Protein AF-0000000074023729 (afdb_homodimer)

Foldseek 3Di:
DQLVVVLVVVVVVVVVVCVVVVVVNVVVVVVVCVQQDQDPDGNLVSLLVQLLVCLLVVPLNSLLVSLLSNVVSPDDLVNLLVSLVVSCVVRNPSSNVSSVVSSVSNVNND/DQLVVVLVVVVVVVVVVCVVVVVVNVVVVVVVCVQQDQDPDGNLVSLLVQLLVCLLVVPLNSLLVSLLSNVVSPDDLVNLLVSLVVSCVVRNPSSNVSSVVSSVSNVNND

Nearest PDB structures (foldseek):
  5dik-assembly1_A  TM=9.816E-01  e=1.320E-07  Legionella pneumophila
  1vke-assembly1_A  TM=8.824E-01  e=2.904E-04  Thermotoga maritima MSB8
  1p8c-assembly1_A  TM=9.110E-01  e=5.658E-04  Thermotoga maritima
  2qeu-assembly1_B  TM=9.217E-01  e=1.160E-03  Paraburkholderia xenovorans LB400
  2af7-assembly1_A  TM=8.864E-01  e=5.993E-03  Methanothermobacter thermautotrophicus

Organism: NCBI:txid1655543

InterPro domains:
  IPR003779 Alkyl hydroperoxide reductase AhpD/CMD-like [PF02627] (23-104)
  IPR004675 Alkylhydroperoxidase AhpD core [TIGR00778] (39-84)
  IPR029032 AhpD-like [G3DSA:1.20.1290.10] (1-110)
  IPR029032 AhpD-like [SSF69118] (3-106)

Sequence (220 aa):
MDWKETLAHTGSILKPMRAEQADTAKGFGALHNAALAEGAVSTKHKELIALAIGISKQCNDCIGFHVKAAIRAGATRDEIAETVNVVVLMNGGPGYMYGAKAMEAYDQLSMDWKETLAHTGSILKPMRAEQADTAKGFGALHNAALAEGAVSTKHKELIALAIGISKQCNDCIGFHVKAAIRAGATRDEIAETVNVVVLMNGGPGYMYGAKAMEAYDQLS

Structure (mmCIF, N/CA/C/O backbone):
data_AF-0000000074023729-model_v1
#
loop_
_entity.id
_entity.type
_entity.pdbx_description
1 polymer 'Carboxymuconolactone decarboxylase family protein'
#
loop_
_atom_site.group_PDB
_atom_site.id
_atom_site.type_symbol
_atom_site.label_atom_id
_atom_site.label_alt_id
_atom_site.label_comp_id
_atom_site.label_asym_id
_atom_site.label_entity_id
_atom_site.label_seq_id
_atom_site.pdbx_PDB_ins_code
_atom_site.Cartn_x
_atom_site.Cartn_y
_atom_site.Cartn_z
_atom_site.occupancy
_atom_site.B_iso_or_equiv
_atom_site.auth_seq_id
_atom_site.auth_comp_id
_atom_site.auth_asym_id
_atom_site.auth_atom_id
_atom_site.pdbx_PDB_model_num
ATOM 1 N N . MET A 1 1 ? -14.281 -13.922 -11.523 1 88.88 1 MET A N 1
ATOM 2 C CA . MET A 1 1 ? -13.023 -14.43 -12.062 1 88.88 1 MET A CA 1
ATOM 3 C C . MET A 1 1 ? -12.625 -15.727 -11.375 1 88.88 1 MET A C 1
ATOM 5 O O . MET A 1 1 ? -12.914 -15.922 -10.195 1 88.88 1 MET A O 1
ATOM 9 N N . ASP A 1 2 ? -12.07 -16.656 -12.18 1 97.44 2 ASP A N 1
ATOM 10 C CA . ASP A 1 2 ? -11.445 -17.844 -11.586 1 97.44 2 ASP A CA 1
ATOM 11 C C . ASP A 1 2 ? -10 -17.562 -11.195 1 97.44 2 ASP A C 1
ATOM 13 O O . ASP A 1 2 ? -9.102 -17.641 -12.039 1 97.44 2 ASP A O 1
ATOM 17 N N . TRP A 1 3 ? -9.75 -17.359 -9.906 1 98.06 3 TRP A N 1
ATOM 18 C CA . TRP A 1 3 ? -8.445 -16.891 -9.453 1 98.06 3 TRP A CA 1
ATOM 19 C C . TRP A 1 3 ? -7.41 -18.016 -9.531 1 98.06 3 TRP A C 1
ATOM 21 O O . TRP A 1 3 ? -6.234 -17.75 -9.805 1 98.06 3 TRP A O 1
ATOM 31 N N . LYS A 1 4 ? -7.762 -19.203 -9.305 1 97.81 4 LYS A N 1
ATOM 32 C CA . LYS A 1 4 ? -6.844 -20.328 -9.406 1 97.81 4 LYS A CA 1
ATOM 33 C C . LYS A 1 4 ? -6.34 -20.5 -10.836 1 97.81 4 LYS A C 1
ATOM 35 O O . LYS A 1 4 ? -5.137 -20.656 -11.062 1 97.81 4 LYS A O 1
ATOM 40 N N . GLU A 1 5 ? -7.293 -20.453 -11.656 1 97.06 5 GLU A N 1
ATOM 41 C CA . GLU A 1 5 ? -6.93 -20.578 -13.062 1 97.06 5 GLU A CA 1
ATOM 42 C C . GLU A 1 5 ? -6.09 -19.375 -13.523 1 97.06 5 GLU A C 1
ATOM 44 O O . GLU A 1 5 ? -5.129 -19.547 -14.273 1 97.06 5 GLU A O 1
ATOM 49 N N . THR A 1 6 ? -6.496 -18.234 -13.172 1 96.75 6 THR A N 1
ATOM 50 C CA . THR A 1 6 ? -5.781 -17.031 -13.547 1 96.75 6 THR A CA 1
ATOM 51 C C . THR A 1 6 ? -4.332 -17.078 -13.07 1 96.75 6 THR A C 1
ATOM 53 O O . THR A 1 6 ? -3.408 -16.797 -13.836 1 96.75 6 THR A O 1
ATOM 56 N N . LEU A 1 7 ? -4.082 -17.469 -11.828 1 97.31 7 LEU A N 1
ATOM 57 C CA . LEU A 1 7 ? -2.729 -17.531 -11.281 1 97.31 7 LEU A CA 1
ATOM 58 C C . LEU A 1 7 ? -1.912 -18.625 -11.953 1 97.31 7 LEU A C 1
ATOM 60 O O . LEU A 1 7 ? -0.715 -18.453 -12.195 1 97.31 7 LEU A O 1
ATOM 64 N N . ALA A 1 8 ? -2.594 -19.672 -12.273 1 97.5 8 ALA A N 1
ATOM 65 C CA . ALA A 1 8 ? -1.917 -20.75 -13 1 97.5 8 ALA A CA 1
ATOM 66 C C . ALA A 1 8 ? -1.473 -20.281 -14.383 1 97.5 8 ALA A C 1
ATOM 68 O O . ALA A 1 8 ? -0.359 -20.578 -14.82 1 97.5 8 ALA A O 1
ATOM 69 N N . HIS A 1 9 ? -2.396 -19.609 -15.039 1 97.88 9 HIS A N 1
ATOM 70 C CA . HIS A 1 9 ? -2.072 -19.094 -16.359 1 97.88 9 HIS A CA 1
ATOM 71 C C . HIS A 1 9 ? -0.925 -18.094 -16.297 1 97.88 9 HIS A C 1
ATOM 73 O O . HIS A 1 9 ? 0.013 -18.156 -17.094 1 97.88 9 HIS A O 1
ATOM 79 N N . THR A 1 10 ? -0.983 -17.188 -15.359 1 97.62 10 THR A N 1
ATOM 80 C CA . THR A 1 10 ? 0.087 -16.203 -15.195 1 97.62 10 THR A CA 1
ATOM 81 C C . THR A 1 10 ? 1.418 -16.906 -14.922 1 97.62 10 THR A C 1
ATOM 83 O O . THR A 1 10 ? 2.443 -16.531 -15.5 1 97.62 10 THR A O 1
ATOM 86 N N . GLY A 1 11 ? 1.389 -17.922 -14.062 1 97.06 11 GLY A N 1
ATOM 87 C CA . GLY A 1 11 ? 2.594 -18.688 -13.805 1 97.06 11 GLY A CA 1
ATOM 88 C C . GLY A 1 11 ? 3.176 -19.328 -15.055 1 97.06 11 GLY A C 1
ATOM 89 O O . GLY A 1 11 ? 4.395 -19.344 -15.234 1 97.06 11 GLY A O 1
ATOM 90 N N . SER A 1 12 ? 2.342 -19.75 -15.906 1 97.62 12 SER A N 1
ATOM 91 C CA . SER A 1 12 ? 2.779 -20.453 -17.109 1 97.62 12 SER A CA 1
ATOM 92 C C . SER A 1 12 ? 3.439 -19.5 -18.094 1 97.62 12 SER A C 1
ATOM 94 O O . SER A 1 12 ? 4.316 -19.891 -18.859 1 97.62 12 SER A O 1
ATOM 96 N N . ILE A 1 13 ? 3.012 -18.25 -18.125 1 97.69 13 ILE A N 1
ATOM 97 C CA . ILE A 1 13 ? 3.586 -17.328 -19.078 1 97.69 13 ILE A CA 1
ATOM 98 C C . ILE A 1 13 ? 4.824 -16.656 -18.484 1 97.69 13 ILE A C 1
ATOM 100 O O . ILE A 1 13 ? 5.684 -16.156 -19.219 1 97.69 13 ILE A O 1
ATOM 104 N N . LEU A 1 14 ? 4.926 -16.672 -17.156 1 97.19 14 LEU A N 1
ATOM 105 C CA . LEU A 1 14 ? 6.102 -16.094 -16.516 1 97.19 14 LEU A CA 1
ATOM 106 C C . LEU A 1 14 ? 7.32 -16.984 -16.703 1 97.19 14 LEU A C 1
ATOM 108 O O . LEU A 1 14 ? 8.445 -16.5 -16.844 1 97.19 14 LEU A O 1
ATOM 112 N N . LYS A 1 15 ? 7.109 -18.234 -16.828 1 97 15 LYS A N 1
ATOM 113 C CA . LYS A 1 15 ? 8.211 -19.188 -16.875 1 97 15 LYS A CA 1
ATOM 114 C C . LYS A 1 15 ? 9.102 -18.938 -18.094 1 97 15 LYS A C 1
ATOM 116 O O . LYS A 1 15 ? 10.305 -18.719 -17.953 1 97 15 LYS A O 1
ATOM 121 N N . PRO A 1 16 ? 8.602 -18.953 -19.297 1 97.44 16 PRO A N 1
ATOM 122 C CA . PRO A 1 16 ? 9.469 -18.688 -20.438 1 97.44 16 PRO A CA 1
ATOM 123 C C . PRO A 1 16 ? 10.023 -17.266 -20.438 1 97.44 16 PRO A C 1
ATOM 125 O O . PRO A 1 16 ? 11.141 -17.031 -20.922 1 97.44 16 PRO A O 1
ATOM 128 N N . MET A 1 17 ? 9.305 -16.266 -19.922 1 97.31 17 MET A N 1
ATOM 129 C CA . MET A 1 17 ? 9.797 -14.898 -19.812 1 97.31 17 MET A CA 1
ATOM 130 C C . MET A 1 17 ? 11.031 -14.828 -18.922 1 97.31 17 MET A C 1
ATOM 132 O O . MET A 1 17 ? 12.023 -14.195 -19.281 1 97.31 17 MET A O 1
ATOM 136 N N . ARG A 1 18 ? 10.922 -15.477 -17.797 1 97.19 18 ARG A N 1
ATOM 137 C CA . ARG A 1 18 ? 12.039 -15.477 -16.859 1 97.19 18 ARG A CA 1
ATOM 138 C C . ARG A 1 18 ? 13.258 -16.172 -17.453 1 97.19 18 ARG A C 1
ATOM 140 O O . ARG A 1 18 ? 14.391 -15.742 -17.234 1 97.19 18 ARG A O 1
ATOM 147 N N . ALA A 1 19 ? 13 -17.219 -18.203 1 97.06 19 ALA A N 1
ATOM 148 C CA . ALA A 1 19 ? 14.094 -17.938 -18.859 1 97.06 19 ALA A CA 1
ATOM 149 C C . ALA A 1 19 ? 14.805 -17.047 -19.875 1 97.06 19 ALA A C 1
ATOM 151 O O . ALA A 1 19 ? 16.031 -17.125 -20.016 1 97.06 19 ALA A O 1
ATOM 152 N N . GLU A 1 20 ? 14.086 -16.281 -20.516 1 97.81 20 GLU A N 1
ATOM 153 C CA . GLU A 1 20 ? 14.641 -15.422 -21.562 1 97.81 20 GLU A CA 1
ATOM 154 C C . GLU A 1 20 ? 15.391 -14.234 -20.953 1 97.81 20 GLU A C 1
ATOM 156 O O . GLU A 1 20 ? 16.219 -13.617 -21.625 1 97.81 20 GLU A O 1
ATOM 161 N N . GLN A 1 21 ? 15.078 -13.93 -19.797 1 97.69 21 GLN A N 1
ATOM 162 C CA . GLN A 1 21 ? 15.695 -12.812 -19.094 1 97.69 21 GLN A CA 1
ATOM 163 C C . GLN A 1 21 ? 16.234 -13.242 -17.734 1 97.69 21 GLN A C 1
ATOM 165 O O . GLN A 1 21 ? 15.906 -12.633 -16.719 1 97.69 21 GLN A O 1
ATOM 170 N N . ALA A 1 22 ? 17.109 -14.148 -17.719 1 97.5 22 ALA A N 1
ATOM 171 C CA . ALA A 1 22 ? 17.516 -14.898 -16.531 1 97.5 22 ALA A CA 1
ATOM 172 C C . ALA A 1 22 ? 18.141 -13.984 -15.492 1 97.5 22 ALA A C 1
ATOM 174 O O . ALA A 1 22 ? 17.844 -14.109 -14.297 1 97.5 22 ALA A O 1
ATOM 175 N N . ASP A 1 23 ? 18.859 -13.047 -15.984 1 97.81 23 ASP A N 1
ATOM 176 C CA . ASP A 1 23 ? 19.531 -12.172 -15.023 1 97.81 23 ASP A CA 1
ATOM 177 C C . ASP A 1 23 ? 18.531 -11.242 -14.336 1 97.81 23 ASP A C 1
ATOM 179 O O . ASP A 1 23 ? 18.594 -11.055 -13.117 1 97.81 23 ASP A O 1
ATOM 183 N N . THR A 1 24 ? 17.719 -10.656 -15.148 1 97.81 24 THR A N 1
ATOM 184 C CA . THR A 1 24 ? 16.688 -9.781 -14.594 1 97.81 24 THR A CA 1
ATOM 185 C C . THR A 1 24 ? 15.766 -10.562 -13.664 1 97.81 24 THR A C 1
ATOM 187 O O . THR A 1 24 ? 15.406 -10.078 -12.586 1 97.81 24 THR A O 1
ATOM 190 N N . ALA A 1 25 ? 15.43 -11.75 -14.023 1 97.88 25 ALA A N 1
ATOM 191 C CA . ALA A 1 25 ? 14.555 -12.594 -13.211 1 97.88 25 ALA A CA 1
ATOM 192 C C . ALA A 1 25 ? 15.211 -12.93 -11.875 1 97.88 25 ALA A C 1
ATOM 194 O O . ALA A 1 25 ? 14.547 -12.906 -10.828 1 97.88 25 ALA A O 1
ATOM 195 N N . LYS A 1 26 ? 16.422 -13.211 -11.914 1 97.94 26 LYS A N 1
ATOM 196 C CA . LYS A 1 26 ? 17.172 -13.5 -10.688 1 97.94 26 LYS A CA 1
ATOM 197 C C . LYS A 1 26 ? 17.203 -12.281 -9.766 1 97.94 26 LYS A C 1
ATOM 199 O O . LYS A 1 26 ? 17.016 -12.422 -8.555 1 97.94 26 LYS A O 1
ATOM 204 N N . GLY A 1 27 ? 17.5 -11.141 -10.312 1 98.31 27 GLY A N 1
ATOM 205 C CA . GLY A 1 27 ? 17.484 -9.914 -9.539 1 98.31 27 GLY A CA 1
ATOM 206 C C . GLY A 1 27 ? 16.125 -9.625 -8.906 1 98.31 27 GLY A C 1
ATOM 207 O O . GLY A 1 27 ? 16.047 -9.25 -7.738 1 98.31 27 GLY A O 1
ATOM 208 N N . PHE A 1 28 ? 15.086 -9.82 -9.719 1 98.12 28 PHE A N 1
ATOM 209 C CA . PHE A 1 28 ? 13.734 -9.594 -9.211 1 98.12 28 PHE A CA 1
ATOM 210 C C . PHE A 1 28 ? 13.406 -10.578 -8.094 1 98.12 28 PHE A C 1
ATOM 212 O O . PHE A 1 28 ? 12.789 -10.211 -7.098 1 98.12 28 PHE A O 1
ATOM 219 N N . GLY A 1 29 ? 13.742 -11.805 -8.273 1 98 29 GLY A N 1
ATOM 220 C CA . GLY A 1 29 ? 13.539 -12.812 -7.238 1 98 29 GLY A CA 1
ATOM 221 C C . GLY A 1 29 ? 14.25 -12.484 -5.938 1 98 29 GLY A C 1
ATOM 222 O O . GLY A 1 29 ? 13.672 -12.641 -4.855 1 98 29 GLY A O 1
ATOM 223 N N . ALA A 1 30 ? 15.453 -12.031 -6.051 1 98.5 30 ALA A N 1
ATOM 224 C CA . ALA A 1 30 ? 16.219 -11.641 -4.867 1 98.5 30 ALA A CA 1
ATOM 225 C C . ALA A 1 30 ? 15.57 -10.461 -4.152 1 98.5 30 ALA A C 1
ATOM 227 O O . ALA A 1 30 ? 15.484 -10.445 -2.922 1 98.5 30 ALA A O 1
ATOM 228 N N . LEU A 1 31 ? 15.133 -9.484 -4.914 1 98.62 31 LEU A N 1
ATOM 229 C CA . LEU A 1 31 ? 14.43 -8.328 -4.363 1 98.62 31 LEU A CA 1
ATOM 230 C C . LEU A 1 31 ? 13.148 -8.758 -3.662 1 98.62 31 LEU A C 1
ATOM 232 O O . LEU A 1 31 ? 1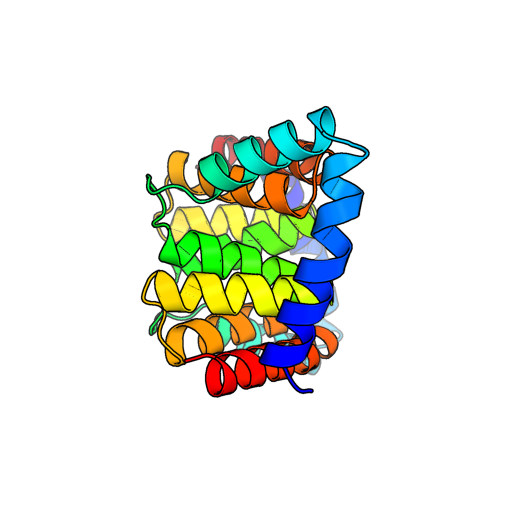2.859 -8.312 -2.549 1 98.62 31 LEU A O 1
ATOM 236 N N . HIS A 1 32 ? 12.414 -9.625 -4.316 1 98.75 32 HIS A N 1
ATOM 237 C CA . HIS A 1 32 ? 11.148 -10.125 -3.783 1 98.75 32 HIS A CA 1
ATOM 238 C C . HIS A 1 32 ? 11.352 -10.812 -2.438 1 98.75 32 HIS A C 1
ATOM 240 O O . HIS A 1 32 ? 10.664 -10.492 -1.464 1 98.75 32 HIS A O 1
ATOM 246 N N . ASN A 1 33 ? 12.328 -11.672 -2.361 1 98.5 33 ASN A N 1
ATOM 247 C CA . ASN A 1 33 ? 12.617 -12.414 -1.138 1 98.5 33 ASN A CA 1
ATOM 248 C C . ASN A 1 33 ? 13.07 -11.484 -0.015 1 98.5 33 ASN A C 1
ATOM 250 O O . ASN A 1 33 ? 12.617 -11.617 1.125 1 98.5 33 ASN A O 1
ATOM 254 N N . ALA A 1 34 ? 13.898 -10.57 -0.298 1 98.69 34 ALA A N 1
ATOM 255 C CA . ALA A 1 34 ? 14.43 -9.656 0.71 1 98.69 34 ALA A CA 1
ATOM 256 C C . ALA A 1 34 ? 13.352 -8.711 1.222 1 98.69 34 ALA A C 1
ATOM 258 O O . ALA A 1 34 ? 13.242 -8.477 2.428 1 98.69 34 ALA A O 1
ATOM 259 N N . ALA A 1 35 ? 12.531 -8.195 0.33 1 98.81 35 ALA A N 1
ATOM 260 C CA . ALA A 1 35 ? 11.539 -7.18 0.664 1 98.81 35 ALA A CA 1
ATOM 261 C C . ALA A 1 35 ? 10.43 -7.762 1.531 1 98.81 35 ALA A C 1
ATOM 263 O O . ALA A 1 35 ? 9.82 -7.051 2.336 1 98.81 35 ALA A O 1
ATOM 264 N N . LEU A 1 36 ? 10.203 -9.047 1.388 1 98.81 36 LEU A N 1
ATOM 265 C CA . LEU A 1 36 ? 9.039 -9.625 2.043 1 98.81 36 LEU A CA 1
ATOM 266 C C . LEU A 1 36 ? 9.453 -10.531 3.197 1 98.81 36 LEU A C 1
ATOM 268 O O . LEU A 1 36 ? 8.609 -11.133 3.855 1 98.81 36 LEU A O 1
ATOM 272 N N . ALA A 1 37 ? 10.773 -10.578 3.48 1 98.62 37 ALA A N 1
ATOM 273 C CA . ALA A 1 37 ? 11.281 -11.398 4.574 1 98.62 37 ALA A CA 1
ATOM 274 C C . ALA A 1 37 ? 10.867 -10.828 5.93 1 98.62 37 ALA A C 1
ATOM 276 O O . ALA A 1 37 ? 10.609 -9.633 6.047 1 98.62 37 ALA A O 1
ATOM 277 N N . GLU A 1 38 ? 10.82 -11.656 6.969 1 98.69 38 GLU A N 1
ATOM 278 C CA . GLU A 1 38 ? 10.547 -11.219 8.336 1 98.69 38 GLU A CA 1
ATOM 279 C C . GLU A 1 38 ? 11.562 -10.18 8.789 1 98.69 38 GLU A C 1
ATOM 281 O O . GLU A 1 38 ? 12.742 -10.258 8.445 1 98.69 38 GLU A O 1
ATOM 286 N N . GLY A 1 39 ? 11.117 -9.188 9.602 1 98.44 39 GLY A N 1
ATOM 287 C CA . GLY A 1 39 ? 11.938 -8.125 10.164 1 98.44 39 GLY A CA 1
ATOM 288 C C . GLY A 1 39 ? 11.188 -7.266 11.164 1 98.44 39 GLY A C 1
ATOM 289 O O . GLY A 1 39 ? 10.469 -7.781 12.023 1 98.44 39 GLY A O 1
ATOM 290 N N . ALA A 1 40 ? 11.438 -5.945 11.148 1 98.75 40 ALA A N 1
ATOM 291 C CA . ALA A 1 40 ? 10.695 -5.023 12 1 98.75 40 ALA A CA 1
ATOM 292 C C . ALA A 1 40 ? 9.203 -5.074 11.688 1 98.75 40 ALA A C 1
ATOM 294 O O . ALA A 1 40 ? 8.367 -4.812 12.562 1 98.75 40 ALA A O 1
ATOM 295 N N . VAL A 1 41 ? 8.898 -5.301 10.422 1 98.75 41 VAL A N 1
ATOM 296 C CA . VAL A 1 41 ? 7.551 -5.613 9.961 1 98.75 41 VAL A CA 1
ATOM 297 C C . VAL A 1 41 ? 7.453 -7.094 9.609 1 98.75 41 VAL A C 1
ATOM 299 O O . VAL A 1 41 ? 8.352 -7.645 8.969 1 98.75 41 VAL A O 1
ATOM 302 N N . SER A 1 42 ? 6.375 -7.738 10.008 1 98.88 42 SER A N 1
ATOM 303 C CA . SER A 1 42 ? 6.23 -9.172 9.75 1 98.88 42 SER A CA 1
ATOM 304 C C . SER A 1 42 ? 5.941 -9.438 8.281 1 98.88 42 SER A C 1
ATOM 306 O O . SER A 1 42 ? 5.422 -8.57 7.574 1 98.88 42 SER A O 1
ATOM 308 N N . THR A 1 43 ? 6.215 -10.688 7.855 1 98.94 43 THR A N 1
ATOM 309 C CA . THR A 1 43 ? 5.902 -11.102 6.488 1 98.94 43 THR A CA 1
ATOM 310 C C . THR A 1 43 ? 4.414 -10.914 6.199 1 98.94 43 THR A C 1
ATOM 312 O O . THR A 1 43 ? 4.039 -10.453 5.117 1 98.94 43 THR A O 1
ATOM 315 N N . LYS A 1 44 ? 3.57 -11.219 7.148 1 98.88 44 LYS A N 1
ATOM 316 C CA . LYS A 1 44 ? 2.129 -11.055 6.98 1 98.88 44 LYS A CA 1
ATOM 317 C C . LYS A 1 44 ? 1.774 -9.602 6.652 1 98.88 44 LYS A C 1
ATOM 319 O O . LYS A 1 44 ? 1.064 -9.344 5.68 1 98.88 44 LYS A O 1
ATOM 324 N N . HIS A 1 45 ? 2.314 -8.695 7.387 1 98.94 45 HIS A N 1
ATOM 325 C CA . HIS A 1 45 ? 1.98 -7.293 7.195 1 98.94 45 HIS A CA 1
ATOM 326 C C . HIS A 1 45 ? 2.621 -6.742 5.926 1 98.94 45 H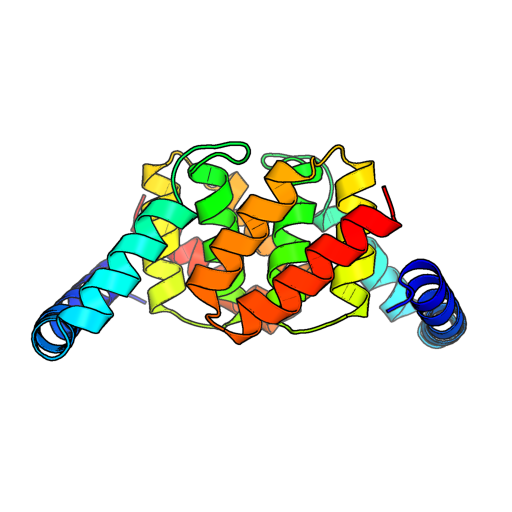IS A C 1
ATOM 328 O O . HIS A 1 45 ? 2.047 -5.879 5.258 1 98.94 45 HIS A O 1
ATOM 334 N N . LYS A 1 46 ? 3.777 -7.277 5.562 1 98.94 46 LYS A N 1
ATOM 335 C CA . LYS A 1 46 ? 4.395 -6.863 4.305 1 98.94 46 LYS A CA 1
ATOM 336 C C . LYS A 1 46 ? 3.568 -7.328 3.109 1 98.94 46 LYS A C 1
ATOM 338 O O . LYS A 1 46 ? 3.449 -6.613 2.113 1 98.94 46 LYS A O 1
ATOM 343 N N . GLU A 1 47 ? 3.012 -8.5 3.223 1 98.94 47 GLU A N 1
ATOM 344 C CA . GLU A 1 47 ? 2.148 -8.984 2.15 1 98.94 47 GLU A CA 1
ATOM 345 C C . GLU A 1 47 ? 0.864 -8.164 2.059 1 98.94 47 GLU A C 1
ATOM 347 O O . GLU A 1 47 ? 0.329 -7.961 0.967 1 98.94 47 GLU A O 1
ATOM 352 N N . LEU A 1 48 ? 0.357 -7.68 3.229 1 98.94 48 LEU A N 1
ATOM 353 C CA . LEU A 1 48 ? -0.802 -6.793 3.201 1 98.94 48 LEU A CA 1
ATOM 354 C C . LEU A 1 48 ? -0.459 -5.469 2.529 1 98.94 48 LEU A C 1
ATOM 356 O O . LEU A 1 48 ? -1.28 -4.906 1.8 1 98.94 48 LEU A O 1
ATOM 360 N N . ILE A 1 49 ? 0.777 -4.969 2.727 1 99 49 ILE A N 1
ATOM 361 C CA . ILE A 1 49 ? 1.229 -3.75 2.066 1 99 49 ILE A CA 1
ATOM 362 C C . ILE A 1 49 ? 1.314 -3.979 0.559 1 99 49 ILE A C 1
ATOM 364 O O . ILE A 1 49 ? 0.805 -3.176 -0.227 1 99 49 ILE A O 1
ATOM 368 N N . ALA A 1 50 ? 1.907 -5.094 0.137 1 98.94 50 ALA A N 1
ATOM 369 C CA . ALA A 1 50 ? 2.025 -5.414 -1.282 1 98.94 50 ALA A CA 1
ATOM 370 C C . ALA A 1 50 ? 0.651 -5.57 -1.927 1 98.94 50 ALA A C 1
ATOM 372 O O . ALA A 1 50 ? 0.428 -5.102 -3.047 1 98.94 50 ALA A O 1
ATOM 373 N N . LEU A 1 51 ? -0.248 -6.203 -1.227 1 98.94 51 LEU A N 1
ATOM 374 C CA . LEU A 1 51 ? -1.617 -6.371 -1.704 1 98.94 51 LEU A CA 1
ATOM 375 C C . LEU A 1 51 ? -2.287 -5.016 -1.914 1 98.94 51 LEU A C 1
ATOM 377 O O . LEU A 1 51 ? -2.916 -4.785 -2.949 1 98.94 51 LEU A O 1
ATOM 381 N N . ALA A 1 52 ? -2.131 -4.148 -0.917 1 98.94 52 ALA A N 1
ATOM 382 C CA . ALA A 1 52 ? -2.734 -2.82 -1.02 1 98.94 52 ALA A CA 1
ATOM 383 C C . ALA A 1 52 ? -2.221 -2.076 -2.248 1 98.94 52 ALA A C 1
ATOM 385 O O . ALA A 1 52 ? -2.992 -1.42 -2.953 1 98.94 52 ALA A O 1
ATOM 386 N N . ILE A 1 53 ? -0.909 -2.219 -2.451 1 98.94 53 ILE A N 1
ATOM 387 C CA . ILE A 1 53 ? -0.331 -1.581 -3.629 1 98.94 53 ILE A CA 1
ATOM 388 C C . ILE A 1 53 ? -0.872 -2.244 -4.895 1 98.94 53 ILE A C 1
ATOM 390 O O . ILE A 1 53 ? -1.198 -1.563 -5.867 1 98.94 53 ILE A O 1
ATOM 394 N N . GLY A 1 54 ? -1.015 -3.582 -4.926 1 98.88 54 GLY A N 1
ATOM 395 C CA . GLY A 1 54 ? -1.589 -4.289 -6.059 1 98.88 54 GLY A CA 1
ATOM 396 C C . GLY A 1 54 ? -3.002 -3.844 -6.387 1 98.88 54 GLY A C 1
ATOM 397 O O . GLY A 1 54 ? -3.344 -3.658 -7.555 1 98.88 54 GLY A O 1
ATOM 398 N N . ILE A 1 55 ? -3.822 -3.666 -5.352 1 98.88 55 ILE A N 1
ATOM 399 C CA . ILE A 1 55 ? -5.18 -3.172 -5.539 1 98.88 55 ILE A CA 1
ATOM 400 C C . ILE A 1 55 ? -5.141 -1.761 -6.125 1 98.88 55 ILE A C 1
ATOM 402 O O . ILE A 1 55 ? -5.871 -1.453 -7.066 1 98.88 55 ILE A O 1
ATOM 406 N N . SER A 1 56 ? -4.25 -0.951 -5.598 1 98.81 56 SER A N 1
ATOM 407 C CA . SER A 1 56 ? -4.148 0.445 -6.012 1 98.81 56 SER A CA 1
ATOM 408 C C . SER A 1 56 ? -3.707 0.56 -7.469 1 98.81 56 SER A C 1
ATOM 410 O O . SER A 1 56 ? -4.078 1.509 -8.164 1 98.81 56 SER A O 1
ATOM 412 N N . LYS A 1 57 ? -2.908 -0.407 -7.945 1 98.62 57 LYS A N 1
ATOM 413 C CA . LYS A 1 57 ? -2.412 -0.422 -9.32 1 98.62 57 LYS A CA 1
ATOM 414 C C . LYS A 1 57 ? -3.395 -1.126 -10.25 1 98.62 57 LYS A C 1
ATOM 416 O O . LYS A 1 57 ? -3.172 -1.192 -11.461 1 98.62 57 LYS A O 1
ATOM 421 N N . GLN A 1 58 ? -4.422 -1.693 -9.672 1 98.56 58 GLN A N 1
ATOM 422 C CA . GLN A 1 58 ? -5.441 -2.412 -10.43 1 98.56 58 GLN A CA 1
ATOM 423 C C . GLN A 1 58 ? -4.828 -3.553 -11.234 1 98.56 58 GLN A C 1
ATOM 425 O O . GLN A 1 58 ? -5.137 -3.725 -12.414 1 98.56 58 GLN A O 1
ATOM 430 N N . CYS A 1 59 ? -3.871 -4.238 -10.633 1 98.12 59 CYS A N 1
ATOM 431 C CA . CYS A 1 59 ? -3.172 -5.387 -11.203 1 98.12 59 CYS A CA 1
ATOM 432 C C . CYS A 1 59 ? -3.746 -6.691 -10.664 1 98.12 59 CYS A C 1
ATOM 434 O O . CYS A 1 59 ? -3.41 -7.117 -9.562 1 98.12 59 CYS A O 1
ATOM 436 N N . ASN A 1 60 ? -4.508 -7.344 -11.523 1 97.81 60 ASN A N 1
ATOM 437 C CA . ASN A 1 60 ? -5.207 -8.547 -11.078 1 97.81 60 ASN A CA 1
ATOM 438 C C . ASN A 1 60 ? -4.234 -9.648 -10.68 1 97.81 60 ASN A C 1
ATOM 440 O O . ASN A 1 60 ? -4.445 -10.344 -9.688 1 97.81 60 ASN A O 1
ATOM 444 N N . ASP A 1 61 ? -3.236 -9.836 -11.43 1 98.31 61 ASP A N 1
ATOM 445 C CA . ASP A 1 61 ? -2.266 -10.883 -11.109 1 98.31 61 ASP A CA 1
ATOM 446 C C . ASP A 1 61 ? -1.572 -10.594 -9.781 1 98.31 61 ASP A C 1
ATOM 448 O O . ASP A 1 61 ? -1.377 -11.508 -8.969 1 98.31 61 ASP A O 1
ATOM 452 N N . CYS A 1 62 ? -1.21 -9.336 -9.539 1 98.69 62 CYS A N 1
ATOM 453 C CA . CYS A 1 62 ? -0.583 -8.977 -8.273 1 98.69 62 CYS A CA 1
ATOM 454 C C . CYS A 1 62 ? -1.525 -9.234 -7.102 1 98.69 62 CYS A C 1
ATOM 456 O O . CYS A 1 62 ? -1.105 -9.742 -6.059 1 98.69 62 CYS A O 1
ATOM 458 N N . ILE A 1 63 ? -2.811 -8.812 -7.328 1 98.81 63 ILE A N 1
ATOM 459 C CA . ILE A 1 63 ? -3.816 -9.047 -6.301 1 98.81 63 ILE A CA 1
ATOM 460 C C . ILE A 1 63 ? -3.877 -10.531 -5.965 1 98.81 63 ILE A C 1
ATOM 462 O O . ILE A 1 63 ? -3.793 -10.914 -4.797 1 98.81 63 ILE A O 1
ATOM 466 N N . GLY A 1 64 ? -3.943 -11.375 -6.969 1 98.62 64 GLY A N 1
ATOM 467 C CA . GLY A 1 64 ? -4.023 -12.812 -6.73 1 98.62 64 GLY A CA 1
ATOM 468 C C . GLY A 1 64 ? -2.807 -13.367 -6.016 1 98.62 64 GLY A C 1
ATOM 469 O O . GLY A 1 64 ? -2.939 -14.102 -5.035 1 98.62 64 GLY A O 1
ATOM 470 N N . PHE A 1 65 ? -1.646 -13.039 -6.461 1 98.62 65 PHE A N 1
ATOM 471 C CA . PHE A 1 65 ? -0.416 -13.578 -5.891 1 98.62 65 PHE A CA 1
ATOM 472 C C . PHE A 1 65 ? -0.24 -13.117 -4.449 1 98.62 65 PHE A C 1
ATOM 474 O O . PHE A 1 65 ? 0.126 -13.906 -3.578 1 98.62 65 PHE A O 1
ATOM 481 N N . HIS A 1 66 ? -0.521 -11.883 -4.164 1 98.88 66 HIS A N 1
ATOM 482 C CA . HIS A 1 66 ? -0.234 -11.367 -2.828 1 98.88 66 HIS A CA 1
ATOM 483 C C . HIS A 1 66 ? -1.343 -11.734 -1.848 1 98.88 66 HIS A C 1
ATOM 485 O O . HIS A 1 66 ? -1.1 -11.844 -0.644 1 98.88 66 HIS A O 1
ATOM 491 N N . VAL A 1 67 ? -2.553 -11.93 -2.342 1 98.88 67 VAL A N 1
ATOM 492 C CA . VAL A 1 67 ? -3.561 -12.531 -1.476 1 98.88 67 VAL A CA 1
ATOM 493 C C . VAL A 1 67 ? -3.125 -13.938 -1.068 1 98.88 67 VAL A C 1
ATOM 495 O O . VAL A 1 67 ? -3.166 -14.289 0.113 1 98.88 67 VAL A O 1
ATOM 498 N N . LYS A 1 68 ? -2.713 -14.75 -2.061 1 98.81 68 LYS A N 1
ATOM 499 C CA . LYS A 1 68 ? -2.262 -16.109 -1.787 1 98.81 68 LYS A CA 1
ATOM 500 C C . LYS A 1 68 ? -1.105 -16.125 -0.791 1 98.81 68 LYS A C 1
ATOM 502 O O . LYS A 1 68 ? -1.094 -16.922 0.148 1 98.81 68 LYS A O 1
ATOM 507 N N . ALA A 1 69 ? -0.184 -15.25 -0.992 1 98.81 69 ALA A N 1
ATOM 508 C CA . ALA A 1 69 ? 0.977 -15.164 -0.109 1 98.81 69 ALA A CA 1
ATOM 509 C C . ALA A 1 69 ? 0.573 -14.688 1.282 1 98.81 69 ALA A C 1
ATOM 511 O O . ALA A 1 69 ? 1.118 -15.148 2.287 1 98.81 69 ALA A O 1
ATOM 512 N N . ALA A 1 70 ? -0.345 -13.727 1.396 1 98.88 70 ALA A N 1
ATOM 513 C CA . ALA A 1 70 ? -0.839 -13.242 2.682 1 98.88 70 ALA A CA 1
ATOM 514 C C . ALA A 1 70 ? -1.516 -14.359 3.469 1 98.88 70 ALA A C 1
ATOM 516 O O . ALA A 1 70 ? -1.306 -14.492 4.68 1 98.88 70 ALA A O 1
ATOM 517 N N . ILE A 1 71 ? -2.314 -15.141 2.756 1 98.81 71 ILE A N 1
ATOM 518 C CA . ILE A 1 71 ? -2.971 -16.281 3.383 1 98.81 71 ILE A CA 1
ATOM 519 C C . ILE A 1 71 ? -1.921 -17.234 3.961 1 98.81 71 ILE A C 1
ATOM 521 O O . ILE A 1 71 ? -2.02 -17.641 5.121 1 98.81 71 ILE A O 1
ATOM 525 N N . ARG A 1 72 ? -0.938 -17.531 3.186 1 98.69 72 ARG A N 1
ATOM 526 C CA . ARG A 1 72 ? 0.126 -18.438 3.619 1 98.69 72 ARG A CA 1
ATOM 527 C C . ARG A 1 72 ? 0.845 -17.875 4.848 1 98.69 72 ARG A C 1
ATOM 529 O O . ARG A 1 72 ? 1.295 -18.641 5.703 1 98.69 72 ARG A O 1
ATOM 536 N N . ALA A 1 73 ? 0.89 -16.562 4.969 1 98.69 73 ALA A N 1
ATOM 537 C CA . ALA A 1 73 ? 1.581 -15.906 6.074 1 98.69 73 ALA A CA 1
ATOM 538 C C . ALA A 1 73 ? 0.668 -15.773 7.289 1 98.69 73 ALA A C 1
ATOM 540 O O . ALA A 1 73 ? 1.082 -15.25 8.328 1 98.69 73 ALA A O 1
ATOM 541 N N . GLY A 1 74 ? -0.619 -16.141 7.137 1 98.69 74 GLY A N 1
ATOM 542 C CA . GLY A 1 74 ? -1.511 -16.188 8.281 1 98.69 74 GLY A CA 1
ATOM 543 C C . GLY A 1 74 ? -2.518 -15.055 8.312 1 98.69 74 GLY A C 1
ATOM 544 O O . GLY A 1 74 ? -3.174 -14.828 9.328 1 98.69 74 GLY A O 1
ATOM 545 N N . ALA A 1 75 ? -2.613 -14.352 7.277 1 98.75 75 ALA A N 1
ATOM 546 C CA . ALA A 1 75 ? -3.578 -13.258 7.242 1 98.75 75 ALA A CA 1
ATOM 547 C C . ALA A 1 75 ? -5.008 -13.781 7.297 1 98.75 75 ALA A C 1
ATOM 549 O O . ALA A 1 75 ? -5.332 -14.789 6.66 1 98.75 75 ALA A O 1
ATOM 550 N N . THR A 1 76 ? -5.832 -13.07 8.07 1 98.81 76 THR A N 1
ATOM 551 C CA . THR A 1 76 ? -7.242 -13.43 8.164 1 98.81 76 THR A CA 1
ATOM 552 C C . THR A 1 76 ? -8.07 -12.641 7.16 1 98.81 76 THR A C 1
ATOM 554 O O . THR A 1 76 ? -7.598 -11.656 6.59 1 98.81 76 THR A O 1
ATOM 557 N N . ARG A 1 77 ? -9.32 -13.117 6.973 1 98.75 77 ARG A N 1
ATOM 558 C CA . ARG A 1 77 ? -10.227 -12.414 6.074 1 98.75 77 ARG A CA 1
ATOM 559 C C . ARG A 1 77 ? -10.461 -10.984 6.551 1 98.75 77 ARG A C 1
ATOM 561 O O . ARG A 1 77 ? -10.562 -10.062 5.734 1 98.75 77 ARG A O 1
ATOM 568 N N . ASP A 1 78 ? -10.539 -10.828 7.902 1 98.88 78 ASP A N 1
ATOM 569 C CA . ASP A 1 78 ? -10.75 -9.508 8.477 1 98.88 78 ASP A CA 1
ATOM 570 C C . ASP A 1 78 ? -9.562 -8.586 8.195 1 98.88 78 ASP A C 1
ATOM 572 O O . ASP A 1 78 ? -9.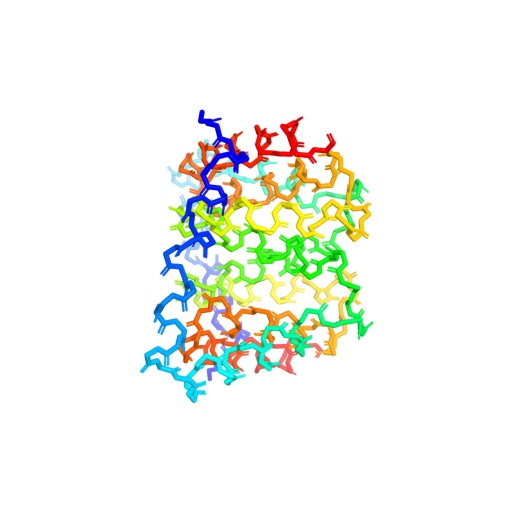734 -7.391 7.961 1 98.88 78 ASP A O 1
ATOM 576 N N . GLU A 1 79 ? -8.359 -9.117 8.242 1 98.94 79 GLU A N 1
ATOM 577 C CA . GLU A 1 79 ? -7.18 -8.305 7.957 1 98.94 79 GLU A CA 1
ATOM 578 C C . GLU A 1 79 ? -7.148 -7.879 6.492 1 98.94 79 GLU A C 1
ATOM 580 O O . GLU A 1 79 ? -6.773 -6.746 6.176 1 98.94 79 GLU A O 1
ATOM 585 N N . ILE A 1 80 ? -7.598 -8.75 5.574 1 98.94 80 ILE A N 1
ATOM 586 C CA . ILE A 1 80 ? -7.699 -8.391 4.164 1 98.94 80 ILE A CA 1
ATOM 587 C C . ILE A 1 80 ? -8.773 -7.316 3.98 1 98.94 80 ILE A C 1
ATOM 589 O O . ILE A 1 80 ? -8.555 -6.328 3.277 1 98.94 80 ILE A O 1
ATOM 593 N N . ALA A 1 81 ? -9.906 -7.5 4.676 1 98.88 81 ALA A N 1
ATOM 594 C CA . ALA A 1 81 ? -11.008 -6.543 4.566 1 98.88 81 ALA A CA 1
ATOM 595 C C . ALA A 1 81 ? -10.578 -5.16 5.047 1 98.88 81 ALA A C 1
ATOM 597 O O . ALA A 1 81 ? -10.898 -4.148 4.41 1 98.88 81 ALA A O 1
ATOM 598 N N . GLU A 1 82 ? -9.867 -5.121 6.129 1 98.94 82 GLU A N 1
ATOM 599 C CA . GLU A 1 82 ? -9.43 -3.834 6.66 1 98.94 82 GLU A CA 1
ATOM 600 C C . GLU A 1 82 ? -8.344 -3.215 5.785 1 98.94 82 GLU A C 1
ATOM 602 O O . GLU A 1 82 ? -8.266 -1.992 5.652 1 98.94 82 GLU A O 1
ATOM 607 N N . THR A 1 83 ? -7.48 -4.043 5.168 1 98.94 83 THR A N 1
ATOM 608 C CA . THR A 1 83 ? -6.543 -3.547 4.164 1 98.94 83 THR A CA 1
ATOM 609 C C . THR A 1 83 ? -7.289 -2.891 3.008 1 98.94 83 THR A C 1
ATOM 611 O O . THR A 1 83 ? -6.914 -1.809 2.553 1 98.94 83 THR A O 1
ATOM 614 N N . VAL A 1 84 ? -8.414 -3.48 2.572 1 98.94 84 VAL A N 1
ATOM 615 C 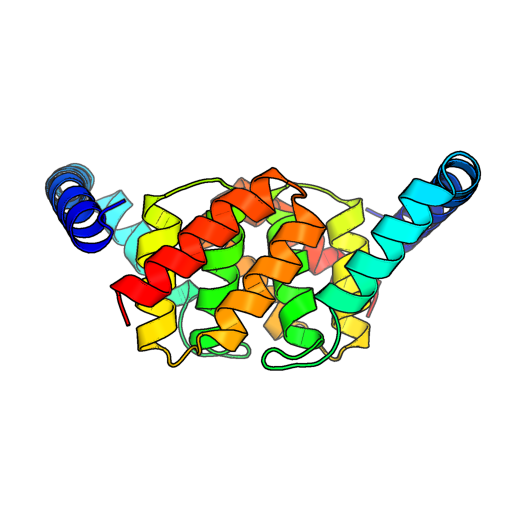CA . VAL A 1 84 ? -9.242 -2.941 1.498 1 98.94 84 VAL A CA 1
ATOM 616 C C . VAL A 1 84 ? -9.828 -1.597 1.921 1 98.94 84 VAL A C 1
ATOM 618 O O . VAL A 1 84 ? -9.883 -0.659 1.122 1 98.94 84 VAL A O 1
ATOM 621 N N . ASN A 1 85 ? -10.211 -1.484 3.221 1 98.88 85 ASN A N 1
ATOM 622 C CA . ASN A 1 85 ? -10.742 -0.216 3.705 1 98.88 85 ASN A CA 1
ATOM 623 C C . ASN A 1 85 ? -9.719 0.908 3.582 1 98.88 85 ASN A C 1
ATOM 625 O O . ASN A 1 85 ? -10.062 2.033 3.217 1 98.88 85 ASN A O 1
ATOM 629 N N . VAL A 1 86 ? -8.461 0.611 3.885 1 98.94 86 VAL A N 1
ATOM 630 C CA . VAL A 1 86 ? -7.418 1.619 3.744 1 98.94 86 VAL A CA 1
ATOM 631 C C . VAL A 1 86 ? -7.238 1.979 2.27 1 98.94 86 VAL A C 1
ATOM 633 O O . VAL A 1 86 ? -7.051 3.148 1.928 1 98.94 86 VAL A O 1
ATOM 636 N N . VAL A 1 87 ? -7.371 0.97 1.385 1 98.94 87 VAL A N 1
ATOM 637 C CA . VAL A 1 87 ? -7.242 1.22 -0.048 1 98.94 87 VAL A CA 1
ATOM 638 C C . VAL A 1 87 ? -8.398 2.104 -0.523 1 98.94 87 VAL A C 1
ATOM 640 O O . VAL A 1 87 ? -8.203 2.984 -1.364 1 98.94 87 VAL A O 1
ATOM 643 N N . VAL A 1 88 ? -9.594 1.882 -0.033 1 98.88 88 VAL A N 1
ATOM 644 C CA . VAL A 1 88 ? -10.75 2.693 -0.396 1 98.88 88 VAL A CA 1
ATOM 645 C C . VAL A 1 88 ? -10.516 4.145 0.02 1 98.88 88 VAL A C 1
ATOM 647 O O . VAL A 1 88 ? -10.805 5.07 -0.741 1 98.88 88 VAL A O 1
ATOM 650 N N . LEU A 1 89 ? -9.945 4.32 1.214 1 98.81 89 LEU A N 1
ATOM 651 C CA . LEU A 1 89 ? -9.594 5.66 1.671 1 98.81 89 LEU A CA 1
ATOM 652 C C . LEU A 1 89 ? -8.641 6.336 0.689 1 98.81 89 LEU A C 1
ATOM 654 O O . LEU A 1 89 ? -8.828 7.504 0.345 1 98.81 89 LEU A O 1
ATOM 658 N N . MET A 1 90 ? -7.695 5.602 0.197 1 98.75 90 MET A N 1
ATOM 659 C CA . MET A 1 90 ? -6.57 6.18 -0.535 1 98.75 90 MET A CA 1
ATOM 660 C C . MET A 1 90 ? -6.875 6.254 -2.027 1 98.75 90 MET A C 1
ATOM 662 O O . MET A 1 90 ? -6.266 7.043 -2.752 1 98.75 90 MET A O 1
ATOM 666 N N . ASN A 1 91 ? -7.887 5.375 -2.496 1 98.62 91 ASN A N 1
ATOM 667 C CA . ASN A 1 91 ? -8.062 5.258 -3.939 1 98.62 91 ASN A CA 1
ATOM 668 C C . ASN A 1 91 ? -9.523 5.453 -4.34 1 98.62 91 ASN A C 1
ATOM 670 O O . ASN A 1 91 ? -9.859 5.363 -5.523 1 98.62 91 ASN A O 1
ATOM 674 N N . GLY A 1 92 ? -10.461 5.605 -3.395 1 97.81 92 GLY A N 1
ATOM 675 C CA . GLY A 1 92 ? -11.859 5.848 -3.697 1 97.81 92 GLY A CA 1
ATOM 676 C C . GLY A 1 92 ? -12.547 4.66 -4.348 1 97.81 92 GLY A C 1
ATOM 677 O O . GLY A 1 92 ? -12.336 3.516 -3.941 1 97.81 92 GLY A O 1
ATOM 678 N N . GLY A 1 93 ? -13.43 4.945 -5.273 1 97.56 93 GLY A N 1
ATOM 679 C CA . GLY A 1 93 ? -14.266 3.957 -5.941 1 97.56 93 GLY A CA 1
ATOM 680 C C . GLY A 1 93 ? -13.469 2.846 -6.594 1 97.56 93 GLY A C 1
ATOM 681 O O . GLY A 1 93 ? -13.742 1.664 -6.375 1 97.56 93 GLY A O 1
ATOM 682 N N . PRO A 1 94 ? -12.461 3.232 -7.398 1 98.44 94 PRO A N 1
ATOM 683 C CA . PRO A 1 94 ? -11.641 2.178 -7.992 1 98.44 94 PRO A CA 1
ATOM 684 C C . PRO A 1 94 ? -11.016 1.258 -6.949 1 98.44 94 PRO A C 1
ATOM 686 O O . PRO A 1 94 ? -10.938 0.043 -7.156 1 98.44 94 PRO A O 1
ATOM 689 N N . GLY A 1 95 ? -10.578 1.832 -5.793 1 98.62 95 GLY A N 1
ATOM 690 C CA . GLY A 1 95 ? -10.078 1.004 -4.703 1 98.62 95 GLY A CA 1
ATOM 691 C C . GLY A 1 95 ? -11.125 0.044 -4.164 1 98.62 95 GLY A C 1
ATOM 692 O O . GLY A 1 95 ? -10.805 -1.097 -3.82 1 98.62 95 GLY A O 1
ATOM 693 N N . TYR A 1 96 ? -12.312 0.537 -4.156 1 98.5 96 TYR A N 1
ATOM 694 C CA . TYR A 1 96 ? -13.414 -0.301 -3.693 1 98.5 96 TYR A CA 1
ATOM 695 C C . TYR A 1 96 ? -13.633 -1.481 -4.629 1 98.5 96 TYR A C 1
ATOM 697 O O . TYR A 1 96 ? -13.711 -2.629 -4.188 1 98.5 96 TYR A O 1
ATOM 705 N N . MET A 1 97 ? -13.648 -1.239 -5.906 1 98.44 97 MET A N 1
ATOM 706 C CA . MET A 1 97 ? -13.938 -2.275 -6.895 1 98.44 97 MET A CA 1
ATOM 707 C C . MET A 1 97 ? -12.828 -3.324 -6.922 1 98.44 97 MET A C 1
ATOM 709 O O . MET A 1 97 ? -13.109 -4.523 -6.895 1 98.44 97 MET A O 1
ATOM 713 N N . TYR A 1 98 ? -11.656 -2.91 -6.898 1 98.62 98 TYR A N 1
ATOM 714 C CA . TYR A 1 98 ? -10.547 -3.861 -6.934 1 98.62 98 TYR A CA 1
ATOM 715 C C . TYR A 1 98 ? -10.336 -4.504 -5.57 1 98.62 98 TYR A C 1
ATOM 717 O O . TYR A 1 98 ? -9.805 -5.613 -5.473 1 98.62 98 TYR A O 1
ATOM 725 N N . GLY A 1 99 ? -10.742 -3.793 -4.512 1 98.81 99 GLY A N 1
ATOM 726 C CA . GLY A 1 99 ? -10.797 -4.43 -3.205 1 98.81 99 GLY A CA 1
ATOM 727 C C . GLY A 1 99 ? -11.773 -5.586 -3.141 1 98.81 99 GLY A C 1
ATOM 728 O O . GLY A 1 99 ? -11.5 -6.605 -2.508 1 98.81 99 GLY A O 1
ATOM 729 N N . ALA A 1 100 ? -12.891 -5.367 -3.82 1 98.69 100 ALA A N 1
ATOM 730 C CA . ALA A 1 100 ? -13.859 -6.449 -3.898 1 98.69 100 ALA A CA 1
ATOM 731 C C . ALA A 1 100 ? -13.266 -7.68 -4.574 1 98.69 100 ALA A C 1
ATOM 733 O O . ALA A 1 100 ? -13.531 -8.812 -4.168 1 98.69 100 ALA A O 1
ATOM 734 N N . LYS A 1 101 ? -12.453 -7.477 -5.566 1 98.75 101 LYS A N 1
ATOM 735 C CA . LYS A 1 101 ? -11.766 -8.578 -6.234 1 98.75 101 LYS A CA 1
ATOM 736 C C . LYS A 1 101 ? -10.797 -9.273 -5.289 1 98.75 101 LYS A C 1
ATOM 738 O O . LYS A 1 101 ? -10.656 -10.5 -5.328 1 98.75 101 LYS A O 1
ATOM 743 N N . ALA A 1 102 ? -10.141 -8.5 -4.469 1 98.81 102 ALA A N 1
ATOM 744 C CA . ALA A 1 102 ? -9.227 -9.086 -3.49 1 98.81 102 ALA A CA 1
ATOM 745 C C . ALA A 1 102 ? -9.977 -9.969 -2.5 1 98.81 102 ALA A C 1
ATOM 747 O O . ALA A 1 102 ? -9.484 -11.039 -2.121 1 98.81 102 ALA A O 1
ATOM 748 N N . MET A 1 103 ? -11.148 -9.469 -2.133 1 98.81 103 MET A N 1
ATOM 749 C CA . MET A 1 103 ? -11.961 -10.281 -1.225 1 98.81 103 MET A CA 1
ATOM 750 C C . MET A 1 103 ? -12.383 -11.586 -1.892 1 98.81 103 MET A C 1
ATOM 752 O O . MET A 1 103 ? -12.367 -12.648 -1.265 1 98.81 103 MET A O 1
ATOM 756 N N . GLU A 1 104 ? -12.742 -11.5 -3.148 1 98.81 104 GLU A N 1
ATOM 757 C CA . GLU A 1 104 ? -13.094 -12.695 -3.908 1 98.81 104 GLU A CA 1
ATOM 758 C C . GLU A 1 104 ? -11.906 -13.656 -4.012 1 98.81 104 GLU A C 1
ATOM 760 O O . GLU A 1 104 ? -12.062 -14.867 -3.854 1 98.81 104 GLU A O 1
ATOM 765 N N . ALA A 1 105 ? -10.773 -13.117 -4.258 1 98.81 105 ALA A N 1
ATOM 766 C CA . ALA A 1 105 ? -9.555 -13.93 -4.336 1 98.81 105 ALA A CA 1
ATOM 767 C C . ALA A 1 105 ? -9.305 -14.664 -3.023 1 98.81 105 ALA A C 1
ATOM 769 O O . ALA A 1 105 ? -9 -15.859 -3.023 1 98.81 105 ALA A O 1
ATOM 770 N N . TYR A 1 106 ? -9.422 -13.969 -1.918 1 98.88 106 TYR A N 1
ATOM 771 C CA . TYR A 1 106 ? -9.242 -14.602 -0.617 1 98.88 106 TYR A CA 1
ATOM 772 C C . TYR A 1 106 ? -10.18 -15.789 -0.457 1 98.88 106 TYR A C 1
ATOM 774 O O . TYR A 1 106 ? -9.758 -16.859 -0.025 1 98.88 106 TYR A O 1
ATOM 782 N N . ASP A 1 107 ? -11.43 -15.539 -0.758 1 98.62 107 ASP A N 1
ATOM 783 C CA . ASP A 1 107 ? -12.453 -16.562 -0.55 1 98.62 107 ASP A CA 1
ATOM 784 C C . ASP A 1 107 ? -12.18 -17.797 -1.419 1 98.62 107 ASP A C 1
ATOM 786 O O . ASP A 1 107 ? -12.461 -18.922 -1.011 1 98.62 107 ASP A O 1
ATOM 790 N N . GLN A 1 108 ? -11.641 -17.578 -2.572 1 98.56 108 GLN A N 1
ATOM 791 C CA . GLN A 1 108 ? -11.391 -18.688 -3.492 1 98.56 108 GLN A CA 1
ATOM 792 C C . GLN A 1 108 ? -10.094 -19.406 -3.145 1 98.56 108 GLN A C 1
ATOM 794 O O . GLN A 1 108 ? -9.977 -20.609 -3.355 1 98.56 108 GLN A O 1
ATOM 799 N N . LEU A 1 109 ? -9.188 -18.734 -2.51 1 98.25 109 LEU A N 1
ATOM 800 C CA . LEU A 1 109 ? -7.844 -19.281 -2.396 1 98.25 109 LEU A CA 1
ATOM 801 C C . LEU A 1 109 ? -7.578 -19.781 -0.98 1 98.25 109 LEU A C 1
ATOM 803 O O . LEU A 1 109 ? -6.57 -20.438 -0.729 1 98.25 109 LEU A O 1
ATOM 807 N N . SER A 1 110 ? -8.414 -19.438 -0.045 1 96.88 110 SER A N 1
ATOM 808 C CA . SER A 1 110 ? -8.203 -19.844 1.34 1 96.88 110 SER A CA 1
ATOM 809 C C . SER A 1 110 ? -8.742 -21.25 1.591 1 96.88 110 SER A C 1
ATOM 811 O O . SER A 1 110 ? -9.617 -21.719 0.869 1 96.88 110 SER A O 1
ATOM 813 N N . MET B 1 1 ? 13.461 18.812 0.768 1 88.88 1 MET B N 1
ATOM 814 C CA . MET B 1 1 ? 12.172 19.438 1.026 1 88.88 1 MET B CA 1
ATOM 815 C C . MET B 1 1 ? 11.992 19.734 2.514 1 88.88 1 MET B C 1
ATOM 817 O O . MET B 1 1 ? 12.5 18.984 3.357 1 88.88 1 MET B O 1
ATOM 821 N N . ASP B 1 2 ? 11.375 20.906 2.809 1 97.44 2 ASP B N 1
ATOM 822 C CA . ASP B 1 2 ? 10.961 21.156 4.184 1 97.44 2 ASP B CA 1
ATOM 823 C C . ASP B 1 2 ? 9.586 20.578 4.469 1 97.44 2 ASP B C 1
ATOM 825 O O . ASP B 1 2 ? 8.562 21.188 4.145 1 97.44 2 ASP B O 1
ATOM 829 N N . TRP B 1 3 ? 9.539 19.438 5.16 1 98 3 TRP B N 1
ATOM 830 C CA . TRP B 1 3 ? 8.305 18.688 5.316 1 98 3 TRP B CA 1
ATOM 831 C C . TRP B 1 3 ? 7.359 19.375 6.289 1 98 3 TRP B C 1
ATOM 833 O O . TRP B 1 3 ? 6.137 19.328 6.125 1 98 3 TRP B O 1
ATOM 843 N N . LYS B 1 4 ? 7.844 20 7.273 1 97.75 4 LYS B N 1
ATOM 844 C CA . LYS B 1 4 ? 7.012 20.734 8.227 1 97.75 4 LYS B CA 1
ATOM 845 C C . LYS B 1 4 ? 6.285 21.891 7.539 1 97.75 4 LYS B C 1
ATOM 847 O O . LYS B 1 4 ? 5.078 22.062 7.715 1 97.75 4 LYS B O 1
ATOM 852 N N . GLU B 1 5 ? 7.078 22.562 6.824 1 97.06 5 GLU B N 1
ATOM 853 C CA . GLU B 1 5 ? 6.488 23.688 6.098 1 97.06 5 GLU B CA 1
ATOM 854 C C . GLU B 1 5 ? 5.492 23.203 5.047 1 97.06 5 GLU B C 1
ATOM 856 O O . GLU B 1 5 ? 4.43 23.797 4.863 1 97.06 5 GLU B O 1
ATOM 861 N N . THR B 1 6 ? 5.863 22.203 4.328 1 96.75 6 THR B N 1
ATOM 862 C CA . THR B 1 6 ? 4.996 21.656 3.297 1 96.75 6 THR B CA 1
ATOM 863 C C . THR B 1 6 ? 3.66 21.219 3.891 1 96.75 6 THR B C 1
ATOM 865 O O . THR B 1 6 ? 2.6 21.547 3.355 1 96.75 6 THR B O 1
ATOM 868 N N . LEU B 1 7 ? 3.66 20.516 5.016 1 97.31 7 LEU B N 1
ATOM 869 C CA . LEU B 1 7 ? 2.43 20.031 5.633 1 97.31 7 LEU B CA 1
ATOM 870 C C . LEU B 1 7 ? 1.602 21.188 6.18 1 97.31 7 LEU B C 1
ATOM 872 O O . LEU B 1 7 ? 0.371 21.156 6.105 1 97.31 7 LEU B O 1
ATOM 876 N N . ALA B 1 8 ? 2.305 22.172 6.672 1 97.5 8 ALA B N 1
ATOM 877 C CA . ALA B 1 8 ? 1.604 23.359 7.145 1 97.5 8 ALA B CA 1
ATOM 878 C C . ALA B 1 8 ? 0.894 24.078 5.996 1 97.5 8 ALA B C 1
ATOM 880 O O . ALA B 1 8 ? -0.251 24.516 6.145 1 97.5 8 ALA B O 1
ATOM 881 N N . HIS B 1 9 ? 1.631 24.203 4.914 1 97.88 9 HIS B N 1
ATOM 882 C CA . HIS B 1 9 ? 1.049 24.844 3.742 1 97.88 9 HIS B CA 1
ATOM 883 C C . HIS B 1 9 ? -0.148 24.062 3.221 1 97.88 9 HIS B C 1
ATOM 885 O O . HIS B 1 9 ? -1.2 24.641 2.936 1 97.88 9 HIS B O 1
ATOM 891 N N . THR B 1 10 ? 0.004 22.766 3.1 1 97.69 10 THR B N 1
ATOM 892 C CA . THR B 1 10 ? -1.099 21.922 2.641 1 97.69 10 THR B CA 1
ATOM 893 C C . THR B 1 10 ? -2.301 22.047 3.568 1 97.69 10 THR B C 1
ATOM 895 O O . THR B 1 10 ? -3.438 22.172 3.107 1 97.69 10 THR B O 1
ATOM 898 N N . GLY B 1 11 ? -2.041 22.062 4.879 1 97 11 GLY B N 1
ATOM 899 C CA . GLY B 1 11 ? -3.117 22.266 5.836 1 97 11 GLY B CA 1
ATOM 900 C C . GLY B 1 11 ? -3.859 23.578 5.629 1 97 11 GLY B C 1
ATOM 901 O O . GLY B 1 11 ? -5.086 23.625 5.75 1 97 11 GLY B O 1
ATOM 902 N N . SER B 1 12 ? -3.174 24.562 5.281 1 97.62 12 SER B N 1
ATOM 903 C CA . SER B 1 12 ? -3.758 25.891 5.137 1 97.62 12 SER B CA 1
ATOM 904 C C . SER B 1 12 ? -4.652 25.969 3.904 1 97.62 12 SER B C 1
ATOM 906 O O . SER B 1 12 ? -5.621 26.734 3.879 1 97.62 12 SER B O 1
ATOM 908 N N . ILE B 1 13 ? -4.328 25.234 2.865 1 97.62 13 ILE B N 1
ATOM 909 C CA . ILE B 1 13 ? -5.129 25.328 1.649 1 97.62 13 ILE B CA 1
ATOM 910 C C . ILE B 1 13 ? -6.293 24.344 1.726 1 97.62 13 ILE B C 1
ATOM 912 O O . ILE B 1 13 ? -7.301 24.5 1.035 1 97.62 13 ILE B O 1
ATOM 916 N N . LEU B 1 14 ? -6.16 23.328 2.588 1 97.12 14 LEU B N 1
ATOM 917 C CA . LEU B 1 14 ? -7.246 22.359 2.75 1 97.12 14 LEU B CA 1
ATOM 918 C C . LEU B 1 14 ? -8.406 22.984 3.52 1 97.12 14 LEU B C 1
ATOM 920 O O . LEU B 1 14 ? -9.57 22.672 3.256 1 97.12 14 LEU B O 1
ATOM 924 N N . LYS B 1 15 ? -8.109 23.891 4.363 1 96.81 15 LYS B N 1
ATOM 925 C CA . LYS B 1 15 ? -9.125 24.469 5.242 1 96.81 15 LYS B CA 1
ATOM 926 C C . LYS B 1 15 ? -10.227 25.141 4.434 1 96.81 15 LYS B C 1
ATOM 928 O O . LYS B 1 15 ? -11.398 24.797 4.559 1 96.81 15 LYS B O 1
ATOM 933 N N . PRO B 1 16 ? -9.961 26.125 3.592 1 97.31 16 PRO B N 1
ATOM 934 C CA . PRO B 1 16 ? -11.031 26.734 2.809 1 97.31 16 PRO B CA 1
ATOM 935 C C . PRO B 1 16 ? -11.688 25.766 1.829 1 97.31 16 PRO B C 1
ATOM 937 O O . PRO B 1 16 ? -12.883 25.891 1.539 1 97.31 16 PRO B O 1
ATOM 940 N N . MET B 1 17 ? -10.969 24.797 1.287 1 97.25 17 MET B N 1
ATOM 941 C CA . MET B 1 17 ? -11.539 23.797 0.391 1 97.25 17 MET B CA 1
ATOM 942 C C . MET B 1 17 ? -12.602 22.969 1.106 1 97.25 17 MET B C 1
ATOM 944 O O . MET B 1 17 ? -13.688 22.75 0.567 1 97.25 17 MET B O 1
ATOM 948 N N . ARG B 1 18 ? -12.242 22.547 2.295 1 97.06 18 ARG B N 1
ATOM 949 C CA . ARG B 1 18 ? -13.18 21.734 3.074 1 97.06 18 ARG B CA 1
ATOM 950 C C . ARG B 1 18 ? -14.422 22.531 3.438 1 97.06 18 ARG B C 1
ATOM 952 O O . ARG B 1 18 ? -15.539 22 3.432 1 97.06 18 ARG B O 1
ATOM 959 N N . ALA B 1 19 ? -14.219 23.797 3.713 1 97.06 19 ALA B N 1
ATOM 960 C CA . ALA B 1 19 ? -15.352 24.656 4.043 1 97.06 19 ALA B CA 1
ATOM 961 C C . ALA B 1 19 ? -16.297 24.812 2.852 1 97.06 19 ALA B C 1
ATOM 963 O O . ALA B 1 19 ? -17.516 24.875 3.023 1 97.06 19 ALA B O 1
ATOM 964 N N . GLU B 1 20 ? -15.773 24.875 1.741 1 97.75 20 GLU B N 1
ATOM 965 C CA . GLU B 1 20 ? -16.562 25.062 0.528 1 97.75 20 GLU B CA 1
ATOM 966 C C . GLU B 1 20 ? -17.297 23.781 0.137 1 97.75 20 GLU B C 1
ATOM 968 O O . GLU B 1 20 ? -18.266 23.828 -0.613 1 97.75 20 GLU B O 1
ATOM 973 N N . GLN B 1 21 ? -16.828 22.719 0.584 1 97.62 21 GLN B N 1
ATOM 974 C CA . GLN B 1 21 ? -17.391 21.422 0.281 1 97.62 21 GLN B CA 1
ATOM 975 C C . GLN B 1 21 ? -17.656 20.625 1.556 1 97.62 21 GLN B C 1
ATOM 977 O O . GLN B 1 21 ? -17.203 19.484 1.68 1 97.62 21 GLN B O 1
ATOM 982 N N . ALA B 1 22 ? -18.438 21.109 2.4 1 97.44 22 ALA B N 1
ATOM 983 C CA . ALA B 1 22 ? -18.562 20.672 3.787 1 97.44 22 ALA B CA 1
ATOM 984 C C . ALA B 1 22 ? -19.062 19.234 3.859 1 97.44 22 ALA B C 1
ATOM 986 O O . ALA B 1 22 ? -18.562 18.438 4.66 1 97.44 22 ALA B O 1
ATOM 987 N N . ASP B 1 23 ? -19.938 18.953 2.965 1 97.81 23 ASP B N 1
ATOM 988 C CA . ASP B 1 23 ? -20.5 17.594 3.027 1 97.81 23 ASP B CA 1
ATOM 989 C C . ASP B 1 23 ? -19.484 16.562 2.582 1 97.81 23 ASP B C 1
ATOM 991 O O . ASP B 1 23 ? -19.344 15.508 3.215 1 97.81 23 ASP B O 1
ATOM 995 N N . THR B 1 24 ? -18.875 16.859 1.473 1 97.81 24 THR B N 1
ATOM 996 C CA . THR B 1 24 ? -17.844 15.945 0.984 1 97.81 24 THR B CA 1
ATOM 997 C C . THR B 1 24 ? -16.703 15.828 1.999 1 97.81 24 THR B C 1
ATOM 999 O O . THR B 1 24 ? -16.203 14.727 2.248 1 97.81 24 THR B O 1
ATOM 1002 N N . ALA B 1 25 ? -16.344 16.906 2.613 1 97.88 25 ALA B N 1
ATOM 1003 C CA . ALA B 1 25 ? -15.273 16.906 3.611 1 97.88 25 ALA B CA 1
ATOM 1004 C C . ALA B 1 25 ? -15.656 16.062 4.82 1 97.88 25 ALA B C 1
ATOM 1006 O O . ALA B 1 25 ? -14.828 15.305 5.348 1 97.88 25 ALA B O 1
ATOM 1007 N N . LYS B 1 26 ? -16.828 16.156 5.223 1 97.94 26 LYS B N 1
ATOM 1008 C CA . LYS B 1 26 ? -17.328 15.359 6.34 1 97.94 26 LYS B CA 1
ATOM 1009 C C . LYS B 1 26 ? -17.297 13.867 6.012 1 97.94 26 LYS B C 1
ATOM 1011 O O . LYS B 1 26 ? -16.891 13.055 6.848 1 97.94 26 LYS B O 1
ATOM 1016 N N . GLY B 1 27 ? -17.766 13.516 4.863 1 98.25 27 GLY B N 1
ATOM 1017 C CA . GLY B 1 27 ? -17.703 12.133 4.418 1 98.25 27 GLY B CA 1
ATOM 1018 C C . GLY B 1 27 ? -16.297 11.578 4.363 1 98.25 27 GLY B C 1
ATOM 1019 O O . GLY B 1 27 ? -16.047 10.453 4.805 1 98.25 27 GLY B O 1
ATOM 1020 N N . PHE B 1 28 ? -15.406 12.406 3.812 1 98.12 28 PHE B N 1
ATOM 1021 C CA . PHE B 1 28 ? -14.008 11.984 3.734 1 98.12 28 PHE B CA 1
ATOM 1022 C C . PHE B 1 28 ? -13.422 11.812 5.129 1 98.12 28 PHE B C 1
ATOM 1024 O O . PHE B 1 28 ? -12.664 10.867 5.371 1 98.12 28 PHE B O 1
ATOM 1031 N N . GLY B 1 29 ? -13.688 12.711 5.996 1 98 29 GLY B N 1
ATOM 1032 C CA . GLY B 1 29 ? -13.234 12.602 7.375 1 98 29 GLY B CA 1
ATOM 1033 C C . GLY B 1 29 ? -13.727 11.344 8.07 1 98 29 GLY B C 1
ATOM 1034 O O . GLY B 1 29 ? -12.969 10.68 8.773 1 98 29 GLY B O 1
ATOM 1035 N N . ALA B 1 30 ? -14.969 11.039 7.859 1 98.5 30 ALA B N 1
ATOM 1036 C CA . ALA B 1 30 ? -15.547 9.836 8.445 1 98.5 30 ALA B CA 1
ATOM 1037 C C . ALA B 1 30 ? -14.883 8.578 7.895 1 98.5 30 ALA B C 1
ATOM 1039 O O . ALA B 1 30 ? -14.586 7.645 8.641 1 98.5 30 ALA B O 1
ATOM 1040 N N . LEU B 1 31 ? -14.664 8.547 6.594 1 98.62 31 LEU B N 1
ATOM 1041 C CA . LEU B 1 31 ? -13.969 7.441 5.949 1 98.62 31 LEU B CA 1
ATOM 1042 C C . LEU B 1 31 ? -12.555 7.293 6.5 1 98.62 31 LEU B C 1
ATOM 1044 O O . LEU B 1 31 ? -12.125 6.184 6.82 1 98.62 31 LEU B O 1
ATOM 1048 N N . HIS B 1 32 ? -11.883 8.414 6.617 1 98.69 32 HIS B N 1
ATOM 1049 C CA . HIS B 1 32 ? -10.508 8.438 7.117 1 98.69 32 HIS B CA 1
ATOM 1050 C C . HIS B 1 32 ? -10.422 7.844 8.523 1 98.69 32 HIS B C 1
ATOM 1052 O O . HIS B 1 32 ? -9.602 6.961 8.773 1 98.69 32 HIS B O 1
ATOM 1058 N N . ASN B 1 33 ? -11.297 8.266 9.391 1 98.5 33 ASN B N 1
ATOM 1059 C CA . ASN B 1 33 ? -11.305 7.797 10.773 1 98.5 33 ASN B CA 1
ATOM 1060 C C . ASN B 1 33 ? -11.625 6.309 10.852 1 98.5 33 ASN B C 1
ATOM 1062 O O . ASN B 1 33 ? -10.977 5.57 11.594 1 98.5 33 ASN B O 1
ATOM 1066 N N . ALA B 1 34 ? -12.555 5.863 10.125 1 98.69 34 ALA B N 1
ATOM 1067 C CA . ALA B 1 34 ? -12.977 4.465 10.164 1 98.69 34 ALA B CA 1
ATOM 1068 C C . ALA B 1 34 ? -11.898 3.551 9.578 1 98.69 34 ALA B C 1
ATOM 1070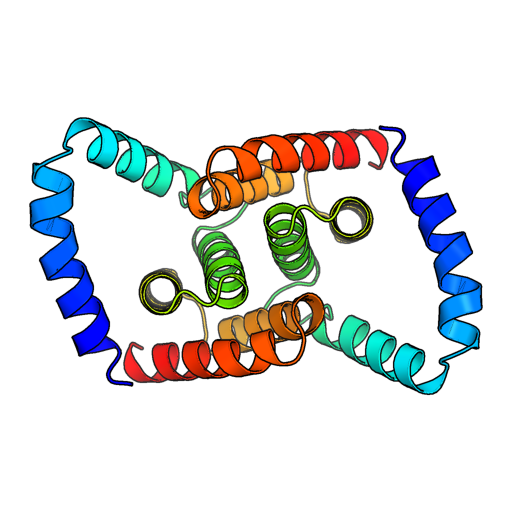 O O . ALA B 1 34 ? -11.609 2.492 10.141 1 98.69 34 ALA B O 1
ATOM 1071 N N . ALA B 1 35 ? -11.305 3.959 8.484 1 98.81 35 ALA B N 1
ATOM 1072 C CA . ALA B 1 35 ? -10.352 3.127 7.754 1 98.81 35 ALA B CA 1
ATOM 1073 C C . ALA B 1 35 ? -9.062 2.938 8.547 1 98.81 35 ALA B C 1
ATOM 1075 O O . ALA B 1 35 ? -8.383 1.917 8.406 1 98.81 35 ALA B O 1
ATOM 1076 N N . LEU B 1 36 ? -8.773 3.904 9.398 1 98.88 36 LEU B N 1
ATOM 1077 C CA . LEU B 1 36 ? -7.469 3.877 10.047 1 98.88 36 LEU B CA 1
ATOM 1078 C C . LEU B 1 36 ? -7.605 3.557 11.531 1 98.88 36 LEU B C 1
ATOM 1080 O O . LEU B 1 36 ? -6.613 3.52 12.258 1 98.88 36 LEU B O 1
ATOM 1084 N N . ALA B 1 37 ? -8.836 3.262 11.969 1 98.62 37 ALA B N 1
ATOM 1085 C CA . ALA B 1 37 ? -9.086 2.93 13.375 1 98.62 37 ALA B CA 1
ATOM 1086 C C . ALA B 1 37 ? -8.492 1.568 13.727 1 98.62 37 ALA B C 1
ATOM 1088 O O . ALA B 1 37 ? -8.305 0.72 12.852 1 98.62 37 ALA B O 1
ATOM 1089 N N . GLU B 1 38 ? -8.219 1.314 15 1 98.69 38 GLU B N 1
ATOM 1090 C CA . GLU B 1 38 ? -7.75 0.018 15.477 1 98.69 38 GLU B CA 1
ATOM 1091 C C . GLU B 1 38 ? -8.75 -1.087 15.156 1 98.69 38 GLU B C 1
ATOM 1093 O O . GLU B 1 38 ? -9.961 -0.863 15.18 1 98.69 38 GLU B O 1
ATOM 1098 N N . GLY B 1 39 ? -8.25 -2.301 14.836 1 98.44 39 GLY B N 1
ATOM 1099 C CA . GLY B 1 39 ? -9.039 -3.48 14.523 1 98.44 39 GLY B CA 1
ATOM 1100 C C . GLY B 1 39 ? -8.203 -4.734 14.367 1 98.44 39 GLY B C 1
ATOM 1101 O O . GLY B 1 39 ? -7.301 -4.992 15.172 1 98.44 39 GLY B O 1
ATOM 1102 N N . ALA B 1 40 ? -8.562 -5.598 13.391 1 98.75 40 ALA B N 1
ATOM 1103 C CA . ALA B 1 40 ? -7.766 -6.785 13.102 1 98.75 40 ALA B CA 1
ATOM 1104 C C . ALA B 1 40 ? -6.344 -6.398 12.688 1 98.75 40 ALA B C 1
ATOM 1106 O O . ALA B 1 40 ? -5.402 -7.164 12.898 1 98.75 40 ALA B O 1
ATOM 1107 N N . VAL B 1 41 ? -6.25 -5.266 12.016 1 98.75 41 VAL B N 1
ATOM 1108 C CA . VAL B 1 41 ? -4.977 -4.609 11.734 1 98.75 41 VAL B CA 1
ATOM 1109 C C . VAL B 1 41 ? -4.824 -3.375 12.617 1 98.75 41 VAL B C 1
ATOM 1111 O O . VAL B 1 41 ? -5.773 -2.602 12.781 1 98.75 41 VAL B O 1
ATOM 1114 N N . SER B 1 42 ? -3.652 -3.174 13.18 1 98.88 42 SER B N 1
ATOM 1115 C CA . SER B 1 42 ? -3.443 -2.039 14.07 1 98.88 42 SER B CA 1
ATOM 1116 C C . SER B 1 42 ? -3.393 -0.727 13.297 1 98.88 42 SER B C 1
ATOM 1118 O O . SER B 1 42 ? -3.061 -0.714 12.109 1 98.88 42 SER B O 1
ATOM 1120 N N . THR B 1 43 ? -3.631 0.389 14.016 1 98.94 43 THR B N 1
ATOM 1121 C CA . THR B 1 43 ? -3.521 1.712 13.414 1 98.94 43 THR B CA 1
ATOM 1122 C C . THR B 1 43 ? -2.125 1.932 12.844 1 98.94 43 THR B C 1
ATOM 1124 O O . THR B 1 43 ? -1.977 2.484 11.75 1 98.94 43 THR B O 1
ATOM 1127 N N . LYS B 1 44 ? -1.106 1.479 13.531 1 98.88 44 LYS B N 1
ATOM 1128 C CA . LYS B 1 44 ? 0.268 1.615 13.055 1 98.88 44 LYS B CA 1
ATOM 1129 C C . LYS B 1 44 ? 0.447 0.957 11.695 1 98.88 44 LYS B C 1
ATOM 1131 O O . LYS B 1 44 ? 0.956 1.58 10.758 1 98.88 44 LYS B O 1
ATOM 1136 N N . HIS B 1 45 ? -0.031 -0.24 11.562 1 98.94 45 HIS B N 1
ATOM 1137 C CA . HIS B 1 45 ? 0.155 -0.979 10.32 1 98.94 45 HIS B CA 1
ATOM 1138 C C . HIS B 1 45 ? -0.737 -0.427 9.211 1 98.94 45 HIS B C 1
ATOM 1140 O O . HIS B 1 45 ? -0.354 -0.432 8.039 1 98.94 45 HIS B O 1
ATOM 1146 N N . LYS B 1 46 ? -1.893 0.099 9.586 1 98.94 46 LYS B N 1
ATOM 1147 C CA . LYS B 1 46 ? -2.744 0.732 8.586 1 98.94 46 LYS B CA 1
ATOM 1148 C C . LYS B 1 46 ? -2.104 2.008 8.039 1 98.94 46 LYS B C 1
ATOM 1150 O O . LYS B 1 46 ? -2.209 2.307 6.852 1 98.94 46 LYS B O 1
ATOM 1155 N N . GLU B 1 47 ? -1.447 2.73 8.898 1 98.94 47 GLU B N 1
ATOM 1156 C CA . GLU B 1 47 ? -0.745 3.928 8.445 1 98.94 47 GLU B CA 1
ATOM 1157 C C . GLU B 1 47 ? 0.436 3.566 7.547 1 98.94 47 GLU B C 1
ATOM 1159 O O . GLU B 1 47 ? 0.758 4.301 6.609 1 98.94 47 GLU B O 1
ATOM 1164 N N . LEU B 1 48 ? 1.105 2.404 7.832 1 98.94 48 LEU B N 1
ATOM 1165 C CA . LEU B 1 48 ? 2.172 1.944 6.949 1 98.94 48 LEU B CA 1
ATOM 1166 C C . LEU B 1 48 ? 1.617 1.569 5.578 1 98.94 48 LEU B C 1
ATOM 1168 O O . LEU B 1 48 ? 2.256 1.823 4.555 1 98.94 48 LEU B O 1
ATOM 1172 N N . ILE B 1 49 ? 0.389 1.004 5.535 1 99 49 ILE B N 1
ATOM 1173 C CA . ILE B 1 49 ? -0.262 0.677 4.27 1 99 49 ILE B CA 1
ATOM 1174 C C . ILE B 1 49 ? -0.585 1.96 3.51 1 99 49 ILE B C 1
ATOM 1176 O O . ILE B 1 49 ? -0.281 2.076 2.318 1 99 49 ILE B O 1
ATOM 1180 N N . ALA B 1 50 ? -1.15 2.953 4.195 1 98.94 50 ALA B N 1
ATOM 1181 C CA . ALA B 1 50 ? -1.482 4.23 3.566 1 98.94 50 ALA B CA 1
ATOM 1182 C C . ALA B 1 50 ? -0.23 4.926 3.041 1 98.94 50 ALA B C 1
ATOM 1184 O O . ALA B 1 50 ? -0.239 5.488 1.944 1 98.94 50 ALA B O 1
ATOM 1185 N N . LEU B 1 51 ? 0.823 4.875 3.803 1 98.94 51 LEU B N 1
ATOM 1186 C CA . LEU B 1 51 ? 2.1 5.453 3.395 1 98.94 51 LEU B CA 1
ATOM 1187 C C . LEU B 1 51 ? 2.615 4.789 2.123 1 98.94 51 LEU B C 1
ATOM 1189 O O . LEU B 1 51 ? 3.035 5.473 1.187 1 98.94 51 LEU B O 1
ATOM 1193 N N . ALA B 1 52 ? 2.564 3.457 2.119 1 98.94 52 ALA B N 1
ATOM 1194 C CA . ALA B 1 52 ? 3.035 2.723 0.948 1 98.94 52 ALA B CA 1
ATOM 1195 C C . ALA B 1 52 ? 2.264 3.131 -0.303 1 98.94 52 ALA B C 1
ATOM 1197 O O . ALA B 1 52 ? 2.85 3.297 -1.376 1 98.94 52 ALA B O 1
ATOM 1198 N N . ILE B 1 53 ? 0.949 3.275 -0.099 1 98.94 53 ILE B N 1
ATOM 1199 C CA . ILE B 1 53 ? 0.131 3.709 -1.227 1 98.94 53 ILE B CA 1
ATOM 1200 C C . ILE B 1 53 ? 0.5 5.141 -1.612 1 98.94 53 ILE B C 1
ATOM 1202 O O . ILE B 1 53 ? 0.601 5.461 -2.799 1 98.94 53 ILE B O 1
ATOM 1206 N N . GLY B 1 54 ? 0.741 6.039 -0.645 1 98.88 54 GLY B N 1
ATOM 1207 C CA . GLY B 1 54 ? 1.168 7.402 -0.92 1 98.88 54 GLY B CA 1
ATOM 1208 C C . GLY B 1 54 ? 2.465 7.473 -1.704 1 98.88 54 GLY B C 1
ATOM 1209 O O . GLY B 1 54 ? 2.588 8.266 -2.641 1 98.88 54 GLY B O 1
ATOM 1210 N N . ILE B 1 55 ? 3.43 6.633 -1.326 1 98.88 55 ILE B N 1
ATOM 1211 C CA . ILE B 1 55 ? 4.695 6.562 -2.051 1 98.88 55 ILE B CA 1
ATOM 1212 C C . ILE B 1 55 ? 4.441 6.09 -3.48 1 98.88 55 ILE B C 1
ATOM 1214 O O . ILE B 1 55 ? 4.977 6.664 -4.434 1 98.88 55 ILE B O 1
ATOM 1218 N N . SER B 1 56 ? 3.596 5.094 -3.615 1 98.81 56 SER B N 1
ATOM 1219 C CA . SER B 1 56 ? 3.318 4.496 -4.918 1 98.81 56 SER B CA 1
ATOM 1220 C C . SER B 1 56 ? 2.627 5.492 -5.844 1 98.81 56 SER B C 1
ATOM 1222 O O . SER B 1 56 ? 2.797 5.43 -7.066 1 98.81 56 SER B O 1
ATOM 1224 N N . LYS B 1 57 ? 1.848 6.414 -5.273 1 98.62 57 LYS B N 1
ATOM 1225 C CA . LYS B 1 57 ? 1.129 7.426 -6.043 1 98.62 57 LYS B CA 1
ATOM 1226 C C . LYS B 1 57 ? 1.991 8.664 -6.262 1 98.62 57 LYS B C 1
ATOM 1228 O O . LYS B 1 57 ? 1.567 9.609 -6.926 1 98.62 57 LYS B O 1
ATOM 1233 N N . GLN B 1 58 ? 3.137 8.68 -5.645 1 98.56 58 GLN B N 1
ATOM 12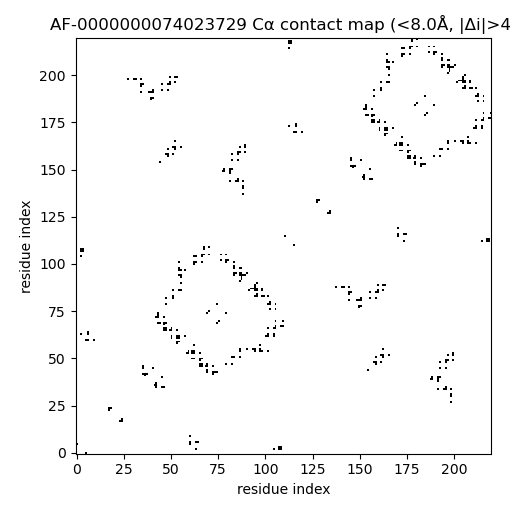34 C CA . GLN B 1 58 ? 4.066 9.805 -5.746 1 98.56 58 GLN B CA 1
ATOM 1235 C C . GLN B 1 58 ? 3.414 11.102 -5.285 1 98.56 58 GLN B C 1
ATOM 1237 O O . GLN B 1 58 ? 3.521 12.133 -5.957 1 98.56 58 GLN B O 1
ATOM 1242 N N . CYS B 1 59 ? 2.643 11.023 -4.219 1 98.19 59 CYS B N 1
ATOM 1243 C CA . CYS B 1 59 ? 1.948 12.141 -3.586 1 98.19 59 CYS B CA 1
ATOM 1244 C C . CYS B 1 59 ? 2.705 12.625 -2.354 1 98.19 59 CYS B C 1
ATOM 1246 O O . CYS B 1 59 ? 2.592 12.039 -1.278 1 98.19 59 CYS B O 1
ATOM 1248 N N . ASN B 1 60 ? 3.357 13.758 -2.537 1 97.88 60 ASN B N 1
ATOM 1249 C CA . ASN B 1 60 ? 4.211 14.258 -1.468 1 97.88 60 ASN B CA 1
ATOM 1250 C C . ASN B 1 60 ? 3.406 14.594 -0.216 1 97.88 60 ASN B C 1
ATOM 1252 O O . ASN B 1 60 ? 3.838 14.305 0.901 1 97.88 60 ASN B O 1
ATOM 1256 N N . ASP B 1 61 ? 2.312 15.188 -0.371 1 98.31 61 ASP B N 1
ATOM 1257 C CA . ASP B 1 61 ? 1.491 15.547 0.782 1 98.31 61 ASP B CA 1
ATOM 1258 C C . ASP B 1 61 ? 1.017 14.297 1.524 1 98.31 61 ASP B C 1
ATOM 1260 O O . ASP B 1 61 ? 1.036 14.258 2.756 1 98.31 61 ASP B O 1
ATOM 1264 N N . CYS B 1 62 ? 0.607 13.273 0.782 1 98.69 62 CYS B N 1
ATOM 1265 C CA . CYS B 1 62 ? 0.18 12.023 1.412 1 98.69 62 CYS B CA 1
ATOM 1266 C C . CYS B 1 62 ? 1.327 11.383 2.182 1 98.69 62 CYS B C 1
ATOM 1268 O O . CYS B 1 62 ? 1.134 10.891 3.295 1 98.69 62 CYS B O 1
ATOM 1270 N N . ILE B 1 63 ? 2.516 11.383 1.49 1 98.81 63 ILE B N 1
ATOM 1271 C CA . ILE B 1 63 ? 3.699 10.844 2.146 1 98.81 63 ILE B CA 1
ATOM 1272 C C . ILE B 1 63 ? 3.928 11.555 3.477 1 98.81 63 ILE B C 1
ATOM 1274 O O . ILE B 1 63 ? 4.078 10.914 4.52 1 98.81 63 ILE B O 1
ATOM 1278 N N . GLY B 1 64 ? 3.9 12.867 3.482 1 98.62 64 GLY B N 1
ATOM 1279 C CA . GLY B 1 64 ? 4.129 13.625 4.703 1 98.62 64 GLY B CA 1
ATOM 1280 C C . GLY B 1 64 ? 3.1 13.352 5.781 1 98.62 64 GLY B C 1
ATOM 1281 O O . GLY B 1 64 ? 3.453 13.094 6.934 1 98.62 64 GLY B O 1
ATOM 1282 N N . PHE B 1 65 ? 1.846 13.383 5.449 1 98.62 65 PHE B N 1
ATOM 1283 C CA . PHE B 1 65 ? 0.777 13.203 6.426 1 98.62 65 PHE B CA 1
ATOM 1284 C C . PHE B 1 65 ? 0.815 11.797 7.016 1 98.62 65 PHE B C 1
ATOM 1286 O O . PHE B 1 65 ? 0.662 11.617 8.227 1 98.62 65 PHE B O 1
ATOM 1293 N N . HIS B 1 66 ? 1.046 10.805 6.207 1 98.88 66 HIS B N 1
ATOM 1294 C CA . HIS B 1 66 ? 0.951 9.438 6.711 1 98.88 66 HIS B CA 1
ATOM 1295 C C . HIS B 1 66 ? 2.236 9.016 7.414 1 98.88 66 HIS B C 1
ATOM 1297 O O . HIS B 1 66 ? 2.213 8.164 8.305 1 98.88 66 HIS B O 1
ATOM 1303 N N . VAL B 1 67 ? 3.355 9.609 7.043 1 98.88 67 VAL B N 1
ATOM 1304 C CA . VAL B 1 67 ? 4.543 9.422 7.871 1 98.88 67 VAL B CA 1
ATOM 1305 C C . VAL B 1 67 ? 4.293 9.992 9.266 1 98.88 67 VAL B C 1
ATOM 1307 O O . VAL B 1 67 ? 4.562 9.328 10.273 1 98.88 67 VAL B O 1
ATOM 1310 N N . LYS B 1 68 ? 3.787 11.234 9.336 1 98.81 68 LYS B N 1
ATOM 1311 C CA . LYS B 1 68 ? 3.496 11.875 10.617 1 98.81 68 LYS B CA 1
ATOM 1312 C C . LYS B 1 68 ? 2.533 11.031 11.445 1 98.81 68 LYS B C 1
ATOM 1314 O O . LYS B 1 68 ? 2.748 10.836 12.648 1 98.81 68 LYS B O 1
ATOM 1319 N N . ALA B 1 69 ? 1.518 10.555 10.82 1 98.81 69 ALA B N 1
ATOM 1320 C CA . ALA B 1 69 ? 0.521 9.734 11.508 1 98.81 69 ALA B CA 1
ATOM 1321 C C . ALA B 1 69 ? 1.116 8.406 11.953 1 98.81 69 ALA B C 1
ATOM 1323 O O . ALA B 1 69 ? 0.789 7.898 13.031 1 98.81 69 ALA B O 1
ATOM 1324 N N . ALA B 1 70 ? 1.96 7.77 11.141 1 98.88 70 ALA B N 1
ATOM 1325 C CA . ALA B 1 70 ? 2.625 6.516 11.5 1 98.88 70 ALA B CA 1
ATOM 1326 C C . ALA B 1 70 ? 3.512 6.699 12.727 1 98.88 70 ALA B C 1
ATOM 1328 O O . ALA B 1 70 ? 3.523 5.852 13.625 1 98.88 70 ALA B O 1
ATOM 1329 N N . ILE B 1 71 ? 4.25 7.816 12.734 1 98.81 71 ILE B N 1
ATOM 1330 C CA . ILE B 1 71 ? 5.094 8.133 13.875 1 98.81 71 ILE B CA 1
ATOM 1331 C C . ILE B 1 71 ? 4.234 8.227 15.141 1 98.81 71 ILE B C 1
ATOM 1333 O O . ILE B 1 71 ? 4.559 7.625 16.156 1 98.81 71 ILE B O 1
ATOM 1337 N N . ARG B 1 72 ? 3.152 8.93 15.047 1 98.69 72 ARG B N 1
ATOM 1338 C CA . ARG B 1 72 ? 2.254 9.102 16.188 1 98.69 72 ARG B CA 1
ATOM 1339 C C . ARG B 1 72 ? 1.715 7.754 16.656 1 98.69 72 ARG B C 1
ATOM 1341 O O . ARG B 1 72 ? 1.485 7.562 17.859 1 98.69 72 ARG B O 1
ATOM 1348 N N . ALA B 1 73 ? 1.588 6.812 15.75 1 98.69 73 ALA B N 1
ATOM 1349 C CA . ALA B 1 73 ? 1.047 5.492 16.062 1 98.69 73 ALA B CA 1
ATOM 1350 C C . ALA B 1 73 ? 2.141 4.559 16.578 1 98.69 73 ALA B C 1
ATOM 1352 O O . ALA B 1 73 ? 1.872 3.404 16.922 1 98.69 73 ALA B O 1
ATOM 1353 N N . GLY B 1 74 ? 3.414 5.008 16.531 1 98.69 74 GLY B N 1
ATOM 1354 C CA . GLY B 1 74 ? 4.492 4.25 17.141 1 98.69 74 GLY B CA 1
ATOM 1355 C C . GLY B 1 74 ? 5.395 3.572 16.141 1 98.69 74 GLY B C 1
ATOM 1356 O O . GLY B 1 74 ? 6.199 2.711 16.484 1 98.69 74 GLY B O 1
ATOM 1357 N N . ALA B 1 75 ? 5.25 3.895 14.938 1 98.75 75 ALA B N 1
ATOM 1358 C CA . ALA B 1 75 ? 6.102 3.285 13.922 1 98.75 75 ALA B CA 1
ATOM 1359 C C . ALA B 1 75 ? 7.559 3.699 14.102 1 98.75 75 ALA B C 1
ATOM 1361 O O . ALA B 1 75 ? 7.848 4.863 14.398 1 98.75 75 ALA B O 1
ATOM 1362 N N . THR B 1 76 ? 8.438 2.725 13.898 1 98.81 76 THR B N 1
ATOM 1363 C CA . THR B 1 76 ? 9.867 3 13.992 1 98.81 76 THR B CA 1
ATOM 1364 C C . THR B 1 76 ? 10.453 3.314 12.617 1 98.81 76 THR B C 1
ATOM 1366 O O . THR B 1 76 ? 9.812 3.072 11.594 1 98.81 76 THR B O 1
ATOM 1369 N N . ARG B 1 77 ? 11.68 3.859 12.664 1 98.75 77 ARG B N 1
ATOM 1370 C CA . ARG B 1 77 ? 12.359 4.152 11.406 1 98.75 77 ARG B CA 1
ATOM 1371 C C . ARG B 1 77 ? 12.555 2.885 10.578 1 98.75 77 ARG B C 1
ATOM 1373 O O . ARG B 1 77 ? 12.445 2.914 9.352 1 98.75 77 ARG B O 1
ATOM 1380 N N . ASP B 1 78 ? 12.852 1.771 11.305 1 98.88 78 ASP B N 1
ATOM 1381 C CA . ASP B 1 78 ? 13.055 0.494 10.625 1 98.88 78 ASP B CA 1
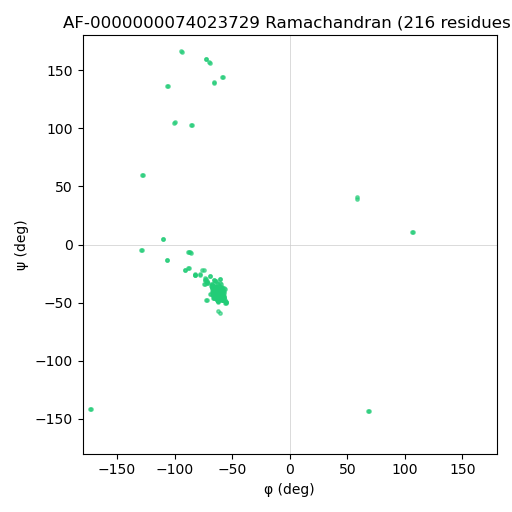ATOM 1382 C C . ASP B 1 78 ? 11.766 0.014 9.961 1 98.88 78 ASP B C 1
ATOM 1384 O O . ASP B 1 78 ? 11.805 -0.57 8.875 1 98.88 78 ASP B O 1
ATOM 1388 N N . GLU B 1 79 ? 10.641 0.224 10.594 1 98.94 79 GLU B N 1
ATOM 1389 C CA . GLU B 1 79 ? 9.367 -0.175 10 1 98.94 79 GLU B CA 1
ATOM 1390 C C . GLU B 1 79 ? 9.047 0.656 8.758 1 98.94 79 GLU B C 1
ATOM 1392 O O . GLU B 1 79 ? 8.531 0.132 7.77 1 98.94 79 GLU B O 1
ATOM 1397 N N . ILE B 1 80 ? 9.398 1.947 8.766 1 98.94 80 ILE B N 1
ATOM 1398 C CA . ILE B 1 80 ? 9.234 2.791 7.586 1 98.94 80 ILE B CA 1
ATOM 1399 C C . ILE B 1 80 ? 10.172 2.32 6.473 1 98.94 80 ILE B C 1
ATOM 1401 O O . ILE B 1 80 ? 9.758 2.197 5.32 1 98.94 80 ILE B O 1
ATOM 1405 N N . ALA B 1 81 ? 11.422 2 6.852 1 98.88 81 ALA B N 1
ATOM 1406 C CA . ALA B 1 81 ? 12.406 1.554 5.871 1 98.88 81 ALA B CA 1
ATOM 1407 C C . ALA B 1 81 ? 11.953 0.258 5.195 1 98.88 81 ALA B C 1
ATOM 1409 O O . ALA B 1 81 ? 12.078 0.11 3.979 1 98.88 81 ALA B O 1
ATOM 1410 N N . GLU B 1 82 ? 11.438 -0.644 5.977 1 98.94 82 GLU B N 1
ATOM 1411 C CA . GLU B 1 82 ? 10.992 -1.915 5.406 1 98.94 82 GLU B CA 1
ATOM 1412 C C . GLU B 1 82 ? 9.727 -1.736 4.574 1 98.94 82 GLU B C 1
ATOM 1414 O O . GLU B 1 82 ? 9.531 -2.436 3.578 1 98.94 82 GLU B O 1
ATOM 1419 N N . THR B 1 83 ? 8.844 -0.802 4.961 1 98.94 83 THR B N 1
ATOM 1420 C CA . THR B 1 83 ? 7.711 -0.436 4.113 1 98.94 83 THR B CA 1
ATOM 1421 C C . THR B 1 83 ? 8.195 0.076 2.76 1 98.94 83 THR B C 1
ATOM 1423 O O . THR B 1 83 ? 7.656 -0.31 1.718 1 98.94 83 THR B O 1
ATOM 1426 N N . VAL B 1 84 ? 9.273 0.875 2.744 1 98.94 84 VAL B N 1
ATOM 1427 C CA . VAL B 1 84 ? 9.859 1.403 1.519 1 98.94 84 VAL B CA 1
ATOM 1428 C C . VAL B 1 84 ? 10.398 0.256 0.666 1 98.94 84 VAL B C 1
ATOM 1430 O O . VAL B 1 84 ? 10.242 0.258 -0.558 1 98.94 84 VAL B O 1
ATOM 1433 N N . ASN B 1 85 ? 10.992 -0.766 1.336 1 98.88 85 ASN B N 1
ATOM 1434 C CA . ASN B 1 85 ? 11.5 -1.91 0.587 1 98.88 85 ASN B CA 1
ATOM 1435 C C . ASN B 1 85 ? 10.383 -2.627 -0.165 1 98.88 85 ASN B C 1
ATOM 1437 O O . ASN B 1 85 ? 10.57 -3.053 -1.307 1 98.88 85 ASN B O 1
ATOM 1441 N N . VAL B 1 86 ? 9.219 -2.77 0.459 1 98.94 86 VAL B N 1
ATOM 1442 C CA . VAL B 1 86 ? 8.094 -3.402 -0.214 1 98.94 86 VAL B CA 1
ATOM 1443 C C . VAL B 1 86 ? 7.637 -2.533 -1.385 1 98.94 86 VAL B C 1
ATOM 1445 O O . VAL B 1 86 ? 7.305 -3.047 -2.455 1 98.94 86 VAL B O 1
ATOM 1448 N N . VAL B 1 87 ? 7.695 -1.194 -1.2 1 98.94 87 VAL B N 1
ATOM 1449 C CA . VAL B 1 87 ? 7.305 -0.282 -2.271 1 98.94 87 VAL B CA 1
ATOM 1450 C C . VAL B 1 87 ? 8.281 -0.405 -3.438 1 98.94 87 VAL B C 1
ATOM 1452 O O . VAL B 1 87 ? 7.879 -0.357 -4.602 1 98.94 87 VAL B O 1
ATOM 1455 N N . VAL B 1 88 ? 9.555 -0.534 -3.164 1 98.88 88 VAL B N 1
ATOM 1456 C CA . VAL B 1 88 ? 10.562 -0.692 -4.207 1 98.88 88 VAL B CA 1
ATOM 1457 C C . VAL B 1 88 ? 10.289 -1.966 -5.004 1 98.88 88 VAL B C 1
ATOM 1459 O O . VAL B 1 88 ? 10.375 -1.968 -6.234 1 98.88 88 VAL B O 1
ATOM 1462 N N . LEU B 1 89 ? 9.922 -3.033 -4.285 1 98.81 89 LEU B N 1
ATOM 1463 C CA . LEU B 1 89 ? 9.547 -4.273 -4.953 1 98.81 89 LEU B CA 1
ATOM 1464 C C . LEU B 1 89 ? 8.391 -4.043 -5.922 1 98.81 89 LEU B C 1
ATOM 1466 O O . LEU B 1 89 ? 8.422 -4.523 -7.059 1 98.81 89 LEU B O 1
ATOM 1470 N N . MET B 1 90 ? 7.441 -3.264 -5.516 1 98.75 90 MET B N 1
ATOM 1471 C CA . MET B 1 90 ? 6.172 -3.172 -6.227 1 98.75 90 MET B CA 1
ATOM 1472 C C . MET B 1 90 ? 6.215 -2.068 -7.277 1 98.75 90 MET B C 1
ATOM 1474 O O . MET B 1 90 ? 5.434 -2.082 -8.227 1 98.75 90 MET B O 1
ATOM 1478 N N . ASN B 1 91 ? 7.191 -1.066 -7.07 1 98.62 91 ASN B N 1
ATOM 1479 C CA . ASN B 1 91 ? 7.129 0.117 -7.918 1 98.62 91 ASN B CA 1
ATOM 1480 C C . ASN B 1 91 ? 8.477 0.407 -8.57 1 98.62 91 ASN B C 1
ATOM 1482 O O . ASN B 1 91 ? 8.617 1.391 -9.305 1 98.62 91 ASN B O 1
ATOM 1486 N N . GLY B 1 92 ? 9.539 -0.326 -8.25 1 97.81 92 GLY B N 1
ATOM 1487 C CA . GLY B 1 92 ? 10.844 -0.147 -8.867 1 97.81 92 GLY B CA 1
ATOM 1488 C C . GLY B 1 92 ? 11.508 1.165 -8.492 1 97.81 92 GLY B C 1
ATOM 1489 O O . GLY B 1 92 ? 11.453 1.584 -7.332 1 97.81 92 GLY B O 1
ATOM 1490 N N . GLY B 1 93 ? 12.203 1.755 -9.445 1 97.56 93 GLY B N 1
ATOM 1491 C CA . GLY B 1 93 ? 12.992 2.963 -9.25 1 97.56 93 GLY B CA 1
ATOM 1492 C C . GLY B 1 93 ? 12.18 4.121 -8.695 1 97.56 93 GLY B C 1
ATOM 1493 O O . GLY B 1 93 ? 12.586 4.742 -7.707 1 97.56 93 GLY B O 1
ATOM 1494 N N . PRO B 1 94 ? 11.039 4.395 -9.32 1 98.44 94 PRO B N 1
ATOM 1495 C CA . PRO B 1 94 ? 10.219 5.469 -8.758 1 98.44 94 PRO B CA 1
ATOM 1496 C C . PRO B 1 94 ? 9.844 5.23 -7.301 1 98.44 94 PRO B C 1
ATOM 1498 O O . PRO B 1 94 ? 9.836 6.172 -6.5 1 98.44 94 PRO B O 1
ATOM 1501 N N . GLY B 1 95 ? 9.562 3.947 -6.93 1 98.62 95 GLY B N 1
ATOM 1502 C CA . GLY B 1 95 ? 9.328 3.625 -5.531 1 98.62 95 GLY B CA 1
ATOM 1503 C C . GLY B 1 95 ? 10.516 3.92 -4.641 1 98.62 95 GLY B C 1
ATOM 1504 O O . GLY B 1 95 ? 10.352 4.379 -3.506 1 98.62 95 GLY B O 1
ATOM 1505 N N . TYR B 1 96 ? 11.641 3.68 -5.211 1 98.44 96 TYR B N 1
ATOM 1506 C CA . TYR B 1 96 ? 12.867 3.957 -4.473 1 98.44 96 TYR B CA 1
ATOM 1507 C C . TYR B 1 96 ? 13.023 5.449 -4.207 1 98.44 96 TYR B C 1
ATOM 1509 O O . TYR B 1 96 ? 13.266 5.863 -3.07 1 98.44 96 TYR B O 1
ATOM 1517 N N . MET B 1 97 ? 12.805 6.262 -5.191 1 98.44 97 MET B N 1
ATOM 1518 C CA . MET B 1 97 ? 13.008 7.703 -5.078 1 98.44 97 MET B CA 1
ATOM 1519 C C . MET B 1 97 ? 12 8.32 -4.113 1 98.44 97 MET B C 1
ATOM 1521 O O . MET B 1 97 ? 12.375 9.094 -3.23 1 98.44 97 MET B O 1
ATOM 1525 N N . TYR B 1 98 ? 10.812 7.934 -4.215 1 98.62 98 TYR B N 1
ATOM 1526 C CA . TYR B 1 98 ? 9.797 8.492 -3.33 1 98.62 98 TYR B CA 1
ATOM 1527 C C . TYR B 1 98 ? 9.867 7.859 -1.947 1 98.62 98 TYR B C 1
ATOM 1529 O O . TYR B 1 98 ? 9.453 8.469 -0.957 1 98.62 98 TYR B O 1
ATOM 1537 N N . GLY B 1 99 ? 10.391 6.629 -1.894 1 98.81 99 GLY B N 1
ATOM 1538 C CA . GLY B 1 99 ? 10.703 6.055 -0.595 1 98.81 99 GLY B CA 1
ATOM 1539 C C . GLY B 1 99 ? 11.773 6.832 0.155 1 98.81 99 GLY B C 1
ATOM 1540 O O . GLY B 1 99 ? 11.688 6.988 1.374 1 98.81 99 GLY B O 1
ATOM 1541 N N . ALA B 1 100 ? 12.734 7.293 -0.626 1 98.69 100 ALA B N 1
ATOM 1542 C CA . ALA B 1 100 ? 13.766 8.133 -0.02 1 98.69 100 ALA B CA 1
ATOM 1543 C C . ALA B 1 100 ? 13.164 9.391 0.585 1 98.69 100 ALA B C 1
ATOM 1545 O O . ALA B 1 100 ? 13.586 9.844 1.652 1 98.69 100 ALA B O 1
ATOM 1546 N N . LYS B 1 101 ? 12.18 9.945 -0.048 1 98.69 101 LYS B N 1
ATOM 1547 C CA . LYS B 1 101 ? 11.477 11.109 0.483 1 98.69 101 LYS B CA 1
ATOM 1548 C C . LYS B 1 101 ? 10.734 10.766 1.773 1 98.69 101 LYS B C 1
ATOM 1550 O O . LYS B 1 101 ? 10.688 11.578 2.701 1 98.69 101 LYS B O 1
ATOM 1555 N N . ALA B 1 102 ? 10.172 9.594 1.809 1 98.81 102 ALA B N 1
ATOM 1556 C CA . ALA B 1 102 ? 9.484 9.164 3.023 1 98.81 102 ALA B CA 1
ATOM 1557 C C . ALA B 1 102 ? 10.461 9.047 4.191 1 98.81 102 ALA B C 1
ATOM 1559 O O . ALA B 1 102 ? 10.133 9.414 5.32 1 98.81 102 ALA B O 1
ATOM 1560 N N . MET B 1 103 ? 11.641 8.531 3.848 1 98.81 103 MET B N 1
ATOM 1561 C CA . MET B 1 103 ? 12.656 8.438 4.895 1 98.81 103 MET B CA 1
ATOM 1562 C C . MET B 1 103 ? 13.062 9.82 5.387 1 98.81 103 MET B C 1
ATOM 1564 O O . MET B 1 103 ? 13.234 10.031 6.59 1 98.81 103 MET B O 1
ATOM 1568 N N . GLU B 1 104 ? 13.195 10.742 4.473 1 98.81 104 GLU B N 1
ATOM 1569 C CA . GLU B 1 104 ? 13.508 12.125 4.84 1 98.81 104 GLU B CA 1
ATOM 1570 C C . GLU B 1 104 ? 12.398 12.727 5.699 1 98.81 104 GLU B C 1
ATOM 1572 O O . GLU B 1 104 ? 12.672 13.406 6.691 1 98.81 104 GLU B O 1
ATOM 1577 N N . ALA B 1 105 ? 11.195 12.477 5.332 1 98.81 105 ALA B N 1
ATOM 1578 C CA . ALA B 1 105 ? 10.055 12.961 6.102 1 98.81 105 ALA B CA 1
ATOM 1579 C C . ALA B 1 105 ? 10.086 12.422 7.527 1 98.81 105 ALA B C 1
ATOM 1581 O O . ALA B 1 105 ? 9.883 13.172 8.484 1 98.81 105 ALA B O 1
ATOM 1582 N N . TYR B 1 106 ? 10.336 11.148 7.676 1 98.88 106 TYR B N 1
ATOM 1583 C CA . TYR B 1 106 ? 10.438 10.562 9.008 1 98.88 106 TYR B CA 1
ATOM 1584 C C . TYR B 1 106 ? 11.477 11.289 9.844 1 98.88 106 TYR B C 1
ATOM 1586 O O . TYR B 1 106 ? 11.227 11.625 11.008 1 98.88 106 TYR B O 1
ATOM 1594 N N . ASP B 1 107 ? 12.641 11.453 9.25 1 98.62 107 ASP B N 1
ATOM 1595 C CA . ASP B 1 107 ? 13.758 12.039 9.984 1 98.62 107 ASP B CA 1
ATOM 1596 C C . ASP B 1 107 ? 13.438 13.477 10.406 1 98.62 107 ASP B C 1
ATOM 1598 O O . ASP B 1 107 ? 13.875 13.922 11.477 1 98.62 107 ASP B O 1
ATOM 1602 N N . GLN B 1 108 ? 12.703 14.164 9.617 1 98.5 108 GLN B N 1
ATOM 1603 C CA . GLN B 1 108 ? 12.391 15.562 9.914 1 98.5 108 GLN B CA 1
ATOM 1604 C C . GLN B 1 108 ? 11.234 15.664 10.906 1 98.5 108 GLN B C 1
ATOM 1606 O O . GLN B 1 108 ? 11.18 16.594 11.703 1 98.5 108 GLN B O 1
ATOM 1611 N N . LEU B 1 109 ? 10.391 14.68 10.945 1 98.25 109 LEU B N 1
ATOM 1612 C CA . LEU B 1 109 ? 9.133 14.852 11.664 1 98.25 109 LEU B CA 1
ATOM 1613 C C . LEU B 1 109 ? 9.156 14.078 12.977 1 98.25 109 LEU B C 1
ATOM 1615 O O . LEU B 1 109 ? 8.258 14.234 13.812 1 98.25 109 LEU B O 1
ATOM 1619 N N . SER B 1 110 ? 10.117 13.195 13.156 1 96.81 110 SER B N 1
ATOM 1620 C CA . SER B 1 110 ? 10.18 12.391 14.375 1 96.81 110 SER B CA 1
ATOM 1621 C C . SER B 1 110 ? 10.867 13.156 15.5 1 96.81 110 SER B C 1
ATOM 1623 O O . SER B 1 110 ? 11.648 14.078 15.25 1 96.81 110 SER B O 1
#

Secondary structure (DSSP, 8-state):
--HHHHHHHHHHHHHHHHHHTHHHHHHHHHHHHHHHSSSSS-HHHHHHHHHHHHHHTT-HHHHHHHHHHHHHTT--HHHHHHHHHHHHHHHHHHHHHHHHHHHHHHHHH-/--HHHHHHHHHHHHHHHHHHTHHHHHHHHHHHHHHHSSSSS-HHHHHHHHHHHHHHTT-HHHHHHHHHHHHHTT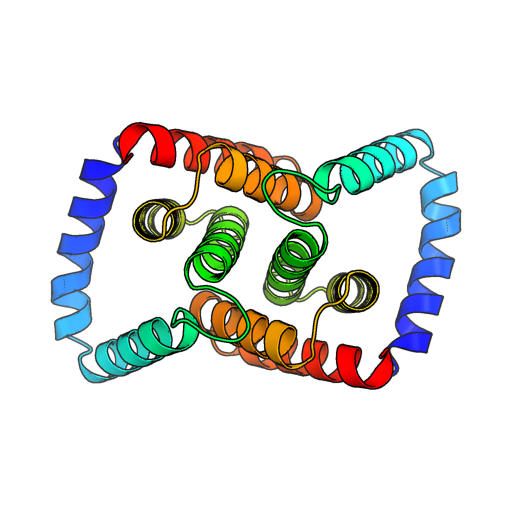--HHHHHHHHHHHHHHHHHHHHHHHHHHHHHHHHH-

pLDDT: mean 98.31, std 1.09, range [88.88, 99.0]

Solvent-accessible surface area (backbone atoms only — not comparable to full-atom values): 11241 Å² total; per-residue (Å²): 132,64,57,68,56,50,52,51,51,52,53,61,59,45,50,63,52,34,65,75,34,47,67,62,40,50,52,50,52,51,45,50,51,62,36,44,42,73,64,86,48,47,36,33,59,42,26,48,36,49,24,41,42,18,31,70,67,67,34,66,68,47,26,48,53,27,43,52,51,14,48,76,54,63,50,47,73,61,39,52,51,46,44,31,38,39,32,24,65,75,50,41,67,64,14,43,57,38,28,51,50,45,53,51,40,42,67,70,70,104,134,63,58,68,58,50,52,50,51,52,52,60,59,45,50,64,53,35,65,75,36,48,66,63,42,51,52,50,50,52,45,49,52,63,37,44,40,74,64,86,46,47,37,32,56,40,26,49,36,49,23,40,42,19,30,71,66,68,34,67,67,46,26,49,54,26,43,54,52,14,45,75,54,64,51,48,73,62,38,52,52,47,44,30,37,38,32,24,65,77,50,39,68,64,15,43,56,38,29,51,51,46,53,52,38,42,69,71,70,103

Radius of gyration: 17.62 Å; Cα contacts (8 Å, |Δi|>4): 273; chains: 2; bounding box: 40×48×39 Å